Protein AF-A0A934FVE1-F1 (afdb_monomer_lite)

Secondary structure (DSSP, 8-state):
-----------------PPEEEEEEEEEEE-SSSEEETTS--EEES-HHHHHTTTTSEEEEEEEEEE-SSS-EEEEEEEEE-S-EEEEEE--BTTSEEEEEEEESS--EEEEEEESSEEEEESTTTSTTTEESEEEE-STT-EEEEEEE-SEEEEEEEEPPS-GGGTTPEEEEEEEEE-TTSPEEEEEEEEEE-B--

Radius of gyration: 20.22 Å; chains: 1; bounding box: 81×40×46 Å

pLDDT: mean 91.23, std 12.82, range [40.53, 98.62]

Structure (mmCIF, N/CA/C/O backbone):
data_AF-A0A934FVE1-F1
#
_entry.id   AF-A0A934FVE1-F1
#
loop_
_atom_site.group_PDB
_atom_site.id
_atom_site.type_symbol
_atom_site.label_atom_id
_atom_site.label_alt_id
_atom_site.label_comp_id
_atom_site.label_asym_id
_atom_site.label_entity_id
_atom_site.label_seq_id
_atom_site.pdbx_PDB_ins_code
_atom_site.Cartn_x
_atom_site.Cartn_y
_atom_site.Cartn_z
_atom_site.occupancy
_atom_site.B_iso_or_equiv
_atom_site.auth_seq_id
_atom_site.auth_comp_id
_atom_site.auth_asym_id
_atom_site.auth_atom_id
_atom_site.pdbx_PDB_model_num
ATOM 1 N N . MET A 1 1 ? 62.689 0.732 25.824 1.00 42.97 1 MET A N 1
ATOM 2 C CA . MET A 1 1 ? 61.967 0.150 24.672 1.00 42.97 1 MET A CA 1
ATOM 3 C C . MET A 1 1 ? 60.703 0.967 24.454 1.00 42.97 1 MET A C 1
ATOM 5 O O . MET A 1 1 ? 59.911 1.068 25.378 1.00 42.97 1 MET A O 1
ATOM 9 N N . ARG A 1 2 ? 60.579 1.652 23.312 1.00 40.53 2 ARG A N 1
ATOM 10 C CA . ARG A 1 2 ? 59.445 2.529 22.973 1.00 40.53 2 ARG A CA 1
ATOM 11 C C . ARG A 1 2 ? 58.623 1.833 21.882 1.00 40.53 2 ARG A C 1
ATOM 13 O O . ARG A 1 2 ? 59.186 1.530 20.836 1.00 40.53 2 ARG A O 1
ATOM 20 N N . LEU A 1 3 ? 57.346 1.547 22.144 1.00 49.81 3 LEU A N 1
ATOM 21 C CA . LEU A 1 3 ? 56.392 1.068 21.134 1.00 49.81 3 LEU A CA 1
ATOM 22 C C . LEU A 1 3 ? 55.921 2.266 20.287 1.00 49.81 3 LEU A C 1
ATOM 24 O O . LEU A 1 3 ? 55.543 3.279 20.879 1.00 49.81 3 LEU A O 1
ATOM 28 N N . PRO A 1 4 ? 55.925 2.190 18.946 1.00 61.78 4 PRO A N 1
ATOM 29 C CA . PRO A 1 4 ? 55.376 3.246 18.112 1.00 61.78 4 PRO A CA 1
ATOM 30 C C . PRO A 1 4 ? 53.853 3.101 18.002 1.00 61.78 4 PRO A C 1
ATOM 32 O O . PRO A 1 4 ? 53.323 2.035 17.693 1.00 61.78 4 PRO A O 1
ATOM 35 N N . THR A 1 5 ? 53.158 4.205 18.255 1.00 58.66 5 THR A N 1
ATOM 36 C CA . THR A 1 5 ? 51.721 4.388 18.058 1.00 58.66 5 THR A CA 1
ATOM 37 C C . THR A 1 5 ? 51.424 4.403 16.557 1.00 58.66 5 THR A C 1
ATOM 39 O O . THR A 1 5 ? 51.731 5.376 15.870 1.00 58.66 5 THR A O 1
ATOM 42 N N . LEU A 1 6 ? 50.856 3.319 16.028 1.00 55.03 6 LEU A N 1
ATOM 43 C CA . LEU A 1 6 ? 50.381 3.259 14.646 1.00 55.03 6 LEU A CA 1
ATOM 44 C C . LEU A 1 6 ? 48.993 3.905 14.579 1.00 55.03 6 LEU A C 1
ATOM 46 O O . LEU A 1 6 ? 47.986 3.324 14.975 1.00 55.03 6 LEU A O 1
ATOM 50 N N . LEU A 1 7 ? 48.980 5.153 14.116 1.00 58.12 7 LEU A N 1
ATOM 51 C CA . LEU A 1 7 ? 47.791 5.926 13.788 1.00 58.12 7 LEU A CA 1
ATOM 52 C C . LEU A 1 7 ? 47.144 5.307 12.536 1.00 58.12 7 LEU A C 1
ATOM 54 O O . LEU A 1 7 ? 47.616 5.512 11.419 1.00 58.12 7 LEU A O 1
ATOM 58 N N . ALA A 1 8 ? 46.098 4.503 12.722 1.00 57.84 8 ALA A N 1
ATOM 59 C CA . ALA A 1 8 ? 45.319 3.946 11.623 1.00 57.84 8 ALA A CA 1
ATOM 60 C C . ALA A 1 8 ? 44.420 5.040 11.021 1.00 57.84 8 ALA A C 1
ATOM 62 O O . ALA A 1 8 ? 43.442 5.471 11.631 1.00 57.84 8 ALA A O 1
ATOM 63 N N . PHE A 1 9 ? 44.776 5.500 9.821 1.00 51.09 9 PHE A N 1
ATOM 64 C CA . PHE A 1 9 ? 43.945 6.358 8.979 1.00 51.09 9 PHE A CA 1
ATOM 65 C C . PHE A 1 9 ? 42.695 5.578 8.537 1.00 51.09 9 PHE A C 1
ATOM 67 O O . PHE A 1 9 ? 42.763 4.717 7.661 1.00 51.09 9 PHE A O 1
ATOM 74 N N . LEU A 1 10 ? 41.545 5.879 9.144 1.00 50.78 10 LEU A N 1
ATOM 75 C CA . LEU A 1 10 ? 40.228 5.461 8.662 1.00 50.78 10 LEU A CA 1
ATOM 76 C C . LEU A 1 10 ? 39.871 6.308 7.431 1.00 50.78 10 LEU A C 1
ATOM 78 O O . LEU A 1 10 ? 39.281 7.380 7.534 1.00 50.78 10 LEU A O 1
ATOM 82 N N . LEU A 1 11 ? 40.267 5.830 6.251 1.00 51.59 11 LEU A N 1
ATOM 83 C CA . LEU A 1 11 ? 39.693 6.267 4.980 1.00 51.59 11 LEU A CA 1
ATOM 84 C C . LEU A 1 11 ? 38.255 5.743 4.920 1.00 51.59 11 LEU A C 1
ATOM 86 O O . LEU A 1 11 ? 38.013 4.591 4.569 1.00 51.59 11 LEU A O 1
ATOM 90 N N . VAL A 1 12 ? 37.300 6.585 5.308 1.00 53.62 12 VAL A N 1
ATOM 91 C CA . VAL A 1 12 ? 35.878 6.342 5.061 1.00 53.62 12 VAL A CA 1
ATOM 92 C C . VAL A 1 12 ? 35.650 6.523 3.562 1.00 53.62 12 VAL A C 1
ATOM 94 O O . VAL A 1 12 ? 35.523 7.638 3.062 1.00 53.62 12 VAL A O 1
ATOM 97 N N . SER A 1 13 ? 35.673 5.414 2.828 1.00 46.09 13 SER A N 1
ATOM 98 C CA . SER A 1 13 ? 35.310 5.355 1.416 1.00 46.09 13 SER A CA 1
ATOM 99 C C . SER A 1 13 ? 33.866 5.832 1.256 1.00 46.09 13 SER A C 1
ATOM 101 O O . SER A 1 13 ? 32.933 5.138 1.655 1.00 46.09 13 SER A O 1
ATOM 103 N N . CYS A 1 14 ? 33.672 7.014 0.672 1.00 45.41 14 CYS A N 1
ATOM 104 C CA . CYS A 1 14 ? 32.363 7.493 0.238 1.00 45.41 14 CYS A CA 1
ATOM 105 C C . CYS A 1 14 ? 31.959 6.690 -1.009 1.00 45.41 14 CYS A C 1
ATOM 107 O O . CYS A 1 14 ? 32.189 7.115 -2.140 1.00 45.41 14 CYS A O 1
ATOM 109 N N . LEU A 1 15 ? 31.478 5.461 -0.810 1.00 51.72 15 LEU A N 1
ATOM 110 C CA . LEU A 1 15 ? 30.926 4.663 -1.898 1.00 51.72 15 LEU A CA 1
ATOM 111 C C . LEU A 1 15 ? 29.587 5.295 -2.302 1.00 51.72 15 LEU A C 1
ATOM 113 O O . LEU A 1 15 ? 28.749 5.515 -1.423 1.00 51.72 15 LEU A O 1
ATOM 117 N N . PRO A 1 16 ? 29.364 5.603 -3.592 1.00 57.25 16 PRO A N 1
ATOM 118 C CA . PRO A 1 16 ? 28.051 6.031 -4.043 1.00 57.25 16 PRO A CA 1
ATOM 119 C C . PRO A 1 16 ? 27.052 4.925 -3.701 1.00 57.25 16 PRO A C 1
ATOM 121 O O . PRO A 1 16 ? 27.298 3.752 -3.992 1.00 57.25 16 PRO A O 1
ATOM 124 N N . LEU A 1 17 ? 25.946 5.295 -3.052 1.00 60.75 17 LEU A N 1
ATOM 125 C CA . LEU A 1 17 ? 24.840 4.379 -2.808 1.00 60.75 17 LEU A CA 1
ATOM 126 C C . LEU A 1 17 ? 24.337 3.937 -4.189 1.00 60.75 17 LEU A C 1
ATOM 128 O O . LEU A 1 17 ? 23.746 4.734 -4.917 1.00 60.75 17 LEU A O 1
ATOM 132 N N . ALA A 1 18 ? 24.669 2.712 -4.600 1.00 64.31 18 ALA A N 1
ATOM 133 C CA . ALA A 1 18 ? 24.177 2.168 -5.856 1.00 6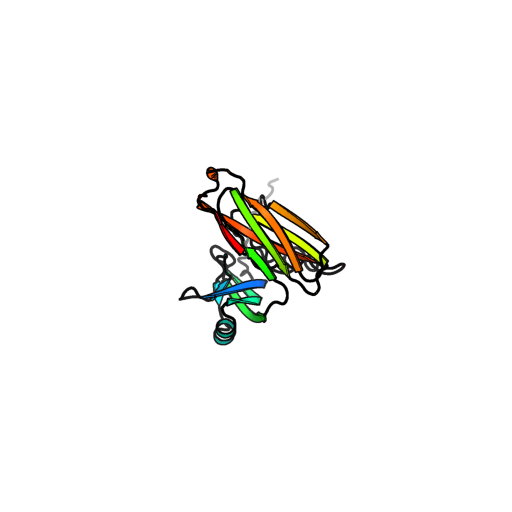4.31 18 ALA A CA 1
ATOM 134 C C . ALA A 1 18 ? 22.646 2.191 -5.817 1.00 64.31 18 ALA A C 1
ATOM 136 O O . ALA A 1 18 ? 22.057 1.892 -4.775 1.00 64.31 18 ALA A O 1
ATOM 137 N N . ALA A 1 19 ? 22.020 2.569 -6.932 1.00 74.19 19 ALA A N 1
ATOM 138 C CA . ALA A 1 19 ? 20.571 2.583 -7.034 1.00 74.19 19 ALA A CA 1
ATOM 139 C C . ALA A 1 19 ? 20.033 1.194 -6.652 1.00 74.19 19 ALA A C 1
ATOM 141 O O . ALA A 1 19 ? 20.473 0.177 -7.193 1.00 74.19 19 ALA A O 1
ATOM 142 N N . GLN A 1 20 ? 19.153 1.153 -5.654 1.00 83.75 20 GLN A N 1
ATOM 143 C CA . GLN A 1 20 ? 18.633 -0.102 -5.120 1.00 83.75 20 GLN A CA 1
ATOM 144 C C . GLN A 1 20 ? 17.367 -0.461 -5.883 1.00 83.75 20 GLN A C 1
ATOM 146 O O . GLN A 1 20 ? 16.425 0.337 -5.912 1.00 83.75 20 GLN A O 1
ATOM 151 N N . GLY A 1 21 ? 17.351 -1.650 -6.489 1.00 90.88 21 GLY A N 1
ATOM 152 C CA . GLY A 1 21 ? 16.141 -2.195 -7.094 1.00 90.88 21 GLY A CA 1
ATOM 153 C C . GLY A 1 21 ? 15.015 -2.207 -6.064 1.00 90.88 21 GLY A C 1
ATOM 154 O O . GLY A 1 21 ? 15.222 -2.611 -4.919 1.00 90.88 21 GLY A O 1
ATOM 155 N N . THR A 1 22 ? 13.850 -1.706 -6.453 1.00 94.44 22 THR A N 1
ATOM 156 C CA . THR A 1 22 ? 12.675 -1.626 -5.594 1.00 94.44 22 THR A CA 1
ATOM 157 C C . THR A 1 22 ? 11.454 -2.117 -6.346 1.00 94.44 22 THR A C 1
ATOM 159 O O . THR A 1 22 ? 11.266 -1.805 -7.526 1.00 94.44 22 THR A O 1
ATOM 162 N N . PHE A 1 23 ? 10.634 -2.884 -5.643 1.00 96.50 23 PHE A N 1
ATOM 163 C CA . PHE A 1 23 ? 9.320 -3.286 -6.099 1.00 96.50 23 PHE A CA 1
ATOM 164 C C . PHE A 1 23 ? 8.277 -2.631 -5.207 1.00 96.50 23 PHE A C 1
ATOM 166 O O . PHE A 1 23 ? 8.379 -2.652 -3.974 1.00 96.50 23 PHE A O 1
ATOM 173 N N . LEU A 1 24 ? 7.263 -2.033 -5.819 1.00 96.25 24 LEU A N 1
ATOM 174 C CA . LEU A 1 24 ? 6.201 -1.371 -5.084 1.00 96.25 24 LEU A CA 1
ATOM 175 C C . LEU A 1 24 ? 4.840 -1.652 -5.710 1.00 96.25 24 LEU A C 1
ATOM 177 O O . LEU A 1 24 ? 4.701 -1.751 -6.928 1.00 96.25 24 LEU A O 1
ATOM 181 N N . ILE A 1 25 ? 3.834 -1.780 -4.850 1.00 98.31 25 ILE A N 1
ATOM 182 C CA . ILE A 1 25 ? 2.427 -1.860 -5.235 1.00 98.31 25 ILE A CA 1
ATOM 183 C C . ILE A 1 25 ? 1.736 -0.642 -4.650 1.00 98.31 25 ILE A C 1
ATOM 185 O O . ILE A 1 25 ? 1.966 -0.302 -3.490 1.00 98.31 25 ILE A O 1
ATOM 189 N N . GLY A 1 26 ? 0.915 0.036 -5.443 1.00 97.88 26 GLY A N 1
ATOM 190 C CA . GLY A 1 26 ? 0.338 1.307 -5.030 1.00 97.88 26 GLY A CA 1
ATOM 191 C C . GLY A 1 26 ? -0.722 1.825 -5.985 1.00 97.88 26 GLY A C 1
ATOM 192 O O . GLY A 1 26 ? -0.668 1.541 -7.179 1.00 97.88 26 GLY A O 1
ATOM 193 N N . ARG A 1 27 ? -1.687 2.596 -5.472 1.00 98.06 27 ARG A N 1
ATOM 194 C CA . ARG A 1 27 ? -2.597 3.357 -6.333 1.00 98.06 27 ARG A CA 1
ATOM 195 C C . ARG A 1 27 ? -1.841 4.535 -6.930 1.00 98.06 27 ARG A C 1
ATOM 197 O O . ARG A 1 27 ? -1.251 5.316 -6.189 1.00 98.06 27 ARG A O 1
ATOM 204 N N . LEU A 1 28 ? -1.844 4.640 -8.252 1.00 98.06 28 LEU A N 1
ATOM 205 C CA . LEU A 1 28 ? -1.124 5.691 -8.956 1.00 98.06 28 LEU A CA 1
ATOM 206 C C . LEU A 1 28 ? -1.934 6.990 -8.972 1.00 98.06 28 LEU A C 1
ATOM 208 O O . LEU A 1 28 ? -3.072 7.015 -9.440 1.00 98.06 28 LEU A O 1
ATOM 212 N N . GLU A 1 29 ? -1.323 8.075 -8.513 1.00 97.62 29 GLU A N 1
ATOM 213 C CA . GLU A 1 29 ? -1.900 9.419 -8.486 1.00 97.62 29 GLU A CA 1
ATOM 214 C C . GLU A 1 29 ? -0.966 10.436 -9.151 1.00 97.62 29 GLU A C 1
ATOM 216 O O . GLU A 1 29 ? 0.213 10.168 -9.394 1.00 97.62 29 GLU A O 1
ATOM 221 N N . HIS A 1 30 ? -1.506 11.617 -9.445 1.00 95.75 30 HIS A N 1
ATOM 222 C CA . HIS A 1 30 ? -0.752 12.764 -9.937 1.00 95.75 30 HIS A CA 1
ATOM 223 C C . HIS A 1 30 ? -1.208 14.009 -9.179 1.00 95.75 30 HIS A C 1
ATOM 225 O O . HIS A 1 30 ? -2.391 14.349 -9.211 1.00 95.75 30 HIS A O 1
ATOM 231 N N . ASP A 1 31 ? -0.288 14.698 -8.504 1.00 92.81 31 ASP A N 1
ATOM 232 C CA . ASP A 1 31 ? -0.614 15.860 -7.658 1.00 92.81 31 ASP A CA 1
ATOM 233 C C . ASP A 1 31 ? -0.586 17.203 -8.409 1.00 92.81 31 ASP A C 1
ATOM 235 O O . ASP A 1 31 ? -0.692 18.277 -7.818 1.00 92.81 31 ASP A O 1
ATOM 239 N N . GLY A 1 32 ? -0.466 17.139 -9.735 1.00 91.12 32 GLY A N 1
ATOM 240 C CA . GLY A 1 32 ? -0.347 18.292 -10.624 1.00 91.12 32 GLY A CA 1
ATOM 241 C C . GLY A 1 32 ? 1.092 18.558 -11.055 1.00 91.12 32 GLY A C 1
ATOM 242 O O . GLY A 1 32 ? 1.280 19.151 -12.115 1.00 91.12 32 GLY A O 1
ATOM 243 N N . THR A 1 33 ? 2.077 18.073 -10.294 1.00 91.75 33 THR A N 1
ATOM 244 C CA . THR A 1 33 ? 3.502 18.216 -10.624 1.00 91.75 33 THR A CA 1
ATOM 245 C C . THR A 1 33 ? 4.165 16.865 -10.854 1.00 91.75 33 THR A C 1
ATOM 247 O O . THR A 1 33 ? 4.865 16.700 -11.850 1.00 91.75 33 THR A O 1
ATOM 250 N N . ASP A 1 34 ? 3.925 15.905 -9.962 1.00 94.94 34 ASP A N 1
ATOM 251 C CA . ASP A 1 34 ? 4.611 14.619 -9.958 1.00 94.94 34 ASP A CA 1
ATOM 252 C C . ASP A 1 34 ? 3.620 13.443 -9.923 1.00 94.94 34 ASP A C 1
ATOM 254 O O . ASP A 1 34 ? 2.512 13.535 -9.383 1.00 94.94 34 ASP A O 1
ATOM 258 N N . PHE A 1 35 ? 4.054 12.298 -10.460 1.00 97.56 35 PHE A N 1
ATOM 259 C CA . PHE A 1 35 ? 3.386 11.013 -10.243 1.00 97.56 35 PHE A CA 1
ATOM 260 C C . PHE A 1 35 ? 3.770 10.447 -8.880 1.00 97.56 35 PHE A C 1
ATOM 262 O O . PHE A 1 35 ? 4.936 10.502 -8.479 1.00 97.56 35 PHE A O 1
ATOM 269 N N . ARG A 1 36 ? 2.796 9.890 -8.161 1.00 96.75 36 ARG A N 1
ATOM 270 C CA . ARG A 1 36 ? 2.965 9.446 -6.772 1.00 96.75 36 ARG A CA 1
ATOM 271 C C . ARG A 1 36 ? 2.161 8.190 -6.487 1.00 96.75 36 ARG A C 1
ATOM 273 O O . ARG A 1 36 ? 1.226 7.855 -7.210 1.00 96.75 36 ARG A O 1
ATOM 280 N N . ILE A 1 37 ? 2.529 7.511 -5.407 1.00 97.06 37 ILE A N 1
ATOM 281 C CA . ILE A 1 37 ? 1.719 6.437 -4.838 1.00 97.06 37 ILE A CA 1
ATOM 282 C C . ILE A 1 37 ? 0.819 7.030 -3.759 1.00 97.06 37 ILE A C 1
ATOM 284 O O . ILE A 1 37 ? 1.322 7.669 -2.830 1.00 97.06 37 ILE A O 1
ATOM 288 N N . ALA A 1 38 ? -0.492 6.815 -3.885 1.00 96.25 38 ALA A N 1
ATOM 289 C CA . ALA A 1 38 ? -1.493 7.301 -2.942 1.00 96.25 38 ALA A CA 1
ATOM 290 C C . ALA A 1 38 ? -1.116 6.950 -1.497 1.00 96.25 38 ALA A C 1
ATOM 292 O O . ALA A 1 38 ? -0.583 5.871 -1.231 1.00 96.25 38 ALA A O 1
ATOM 293 N N . CYS A 1 39 ? -1.407 7.858 -0.562 1.00 95.56 39 CYS A N 1
ATOM 294 C CA . CYS A 1 39 ? -1.124 7.671 0.865 1.00 95.56 39 CYS A CA 1
ATOM 295 C C . CYS A 1 39 ? 0.356 7.423 1.212 1.00 95.56 39 CYS A C 1
ATOM 297 O O . CYS A 1 39 ? 0.663 6.846 2.255 1.00 95.56 39 CYS A O 1
ATOM 299 N N . THR A 1 40 ? 1.281 7.881 0.364 1.00 95.31 40 THR A N 1
ATOM 300 C CA . THR A 1 40 ? 2.723 7.839 0.631 1.00 95.31 40 THR A CA 1
ATOM 301 C C . THR A 1 40 ? 3.396 9.148 0.225 1.00 95.31 40 THR A C 1
ATOM 303 O O . THR A 1 40 ? 2.844 9.969 -0.511 1.00 95.31 40 THR A O 1
ATOM 306 N N . ARG A 1 41 ? 4.644 9.332 0.659 1.00 93.50 41 ARG A N 1
ATOM 307 C CA . ARG A 1 41 ? 5.499 10.435 0.203 1.00 93.50 41 ARG A CA 1
ATOM 308 C C . ARG A 1 41 ? 6.313 10.120 -1.056 1.00 93.50 41 ARG A C 1
ATOM 310 O O . ARG A 1 41 ? 7.096 10.973 -1.468 1.00 93.50 41 ARG A O 1
ATOM 317 N N . VAL A 1 42 ? 6.140 8.946 -1.667 1.00 95.25 42 VAL A N 1
ATOM 318 C CA . VAL A 1 42 ? 6.962 8.511 -2.805 1.00 95.25 42 VAL A CA 1
ATOM 319 C C . VAL A 1 42 ? 6.658 9.319 -4.057 1.00 95.25 42 VAL A C 1
ATOM 321 O O . VAL A 1 42 ? 5.498 9.512 -4.426 1.00 95.25 42 VAL A O 1
ATOM 324 N N . VAL A 1 43 ? 7.725 9.754 -4.720 1.00 95.88 43 VAL A N 1
ATOM 325 C CA . VAL A 1 43 ? 7.699 10.414 -6.024 1.00 95.88 43 VAL A CA 1
ATOM 326 C C . VAL A 1 43 ? 8.226 9.451 -7.080 1.00 95.88 43 VAL A C 1
ATOM 328 O O . VAL A 1 43 ? 9.280 8.835 -6.910 1.00 95.88 43 VAL A O 1
ATOM 331 N N . LEU A 1 44 ? 7.497 9.341 -8.185 1.00 96.75 44 LEU A N 1
ATOM 332 C CA . LEU A 1 44 ? 7.840 8.502 -9.324 1.00 96.75 44 LEU A CA 1
ATOM 333 C C . LEU A 1 44 ? 8.399 9.368 -10.453 1.00 96.75 44 LEU A C 1
ATOM 335 O O . LEU A 1 44 ? 7.818 10.390 -10.815 1.00 96.75 44 LEU A O 1
ATOM 339 N N . ARG A 1 45 ? 9.526 8.949 -11.030 1.00 94.94 45 ARG A N 1
ATOM 340 C CA . ARG A 1 45 ? 10.163 9.607 -12.180 1.00 94.94 45 ARG A CA 1
ATOM 341 C C . ARG A 1 45 ? 10.312 8.642 -13.349 1.00 94.94 45 ARG A C 1
ATOM 343 O O . ARG A 1 45 ? 10.432 7.438 -13.146 1.00 94.94 45 ARG A O 1
ATOM 350 N N . GLY A 1 46 ? 10.358 9.181 -14.566 1.00 90.69 46 GLY A N 1
ATOM 351 C CA . GLY A 1 46 ? 10.448 8.395 -15.801 1.00 90.69 46 GLY A CA 1
ATOM 352 C C . GLY A 1 46 ? 9.078 8.154 -16.442 1.00 90.69 46 GLY A C 1
ATOM 353 O O . GLY A 1 46 ? 8.171 8.956 -16.236 1.00 90.69 46 GLY A O 1
ATOM 354 N N . MET A 1 47 ? 8.984 7.094 -17.260 1.00 81.06 47 MET A N 1
ATOM 355 C CA . MET A 1 47 ? 7.805 6.504 -17.944 1.00 81.06 47 MET A CA 1
ATOM 356 C C . MET A 1 47 ? 6.490 7.317 -17.951 1.00 81.06 47 MET A C 1
ATOM 358 O O . MET A 1 47 ? 5.432 6.832 -17.555 1.00 81.06 47 MET A O 1
ATOM 362 N N . THR A 1 48 ? 6.531 8.578 -18.388 1.00 85.62 48 THR A N 1
ATOM 363 C CA . THR A 1 48 ? 5.400 9.505 -18.224 1.00 85.62 48 THR A CA 1
ATOM 364 C C . THR A 1 48 ? 4.145 9.068 -18.990 1.00 85.62 48 THR A C 1
ATOM 366 O O . THR A 1 48 ? 3.071 9.087 -18.390 1.00 85.62 48 THR A O 1
ATOM 369 N N . PRO A 1 49 ? 4.218 8.636 -20.267 1.00 93.75 49 PRO A N 1
ATOM 370 C CA . PRO A 1 49 ? 3.032 8.173 -20.988 1.00 93.75 49 PRO A CA 1
ATOM 371 C C . PRO A 1 49 ? 2.391 6.927 -20.363 1.00 93.75 49 PRO A C 1
ATOM 373 O O . PRO A 1 49 ? 1.167 6.845 -20.270 1.00 93.75 49 PRO A O 1
ATOM 376 N N . GLU A 1 50 ? 3.197 5.963 -19.915 1.00 95.25 50 GLU A N 1
ATOM 377 C CA . GLU A 1 50 ? 2.708 4.717 -19.324 1.00 95.25 50 GLU A CA 1
ATOM 378 C C . GLU A 1 50 ? 2.104 4.941 -17.938 1.00 95.25 50 GLU A C 1
ATOM 380 O O . GLU A 1 50 ? 1.057 4.370 -17.635 1.00 95.25 50 GLU A O 1
ATOM 385 N N . LEU A 1 51 ? 2.713 5.804 -17.120 1.00 96.44 51 LEU A N 1
ATOM 386 C CA . LEU A 1 51 ? 2.148 6.225 -15.839 1.00 96.44 51 LEU A CA 1
ATOM 387 C C . LEU A 1 51 ? 0.835 6.993 -16.048 1.00 96.44 51 LEU A C 1
ATOM 389 O O . LEU A 1 51 ? -0.171 6.689 -15.408 1.00 96.44 51 LEU A O 1
ATOM 393 N N . GLN A 1 52 ? 0.791 7.923 -17.006 1.00 96.81 52 GLN A N 1
ATOM 394 C CA . GLN A 1 52 ? -0.423 8.676 -17.327 1.00 96.81 52 GLN A CA 1
ATOM 395 C C . GLN A 1 52 ? -1.586 7.756 -17.730 1.00 96.81 52 GLN A C 1
ATOM 397 O O . GLN A 1 52 ? -2.722 7.978 -17.312 1.00 96.81 52 GLN A O 1
ATOM 402 N N . ALA A 1 53 ? -1.312 6.705 -18.509 1.00 97.00 53 ALA A N 1
ATOM 403 C CA . ALA A 1 53 ? -2.315 5.733 -18.943 1.00 97.00 53 ALA A CA 1
ATOM 404 C C . ALA A 1 53 ? -2.880 4.863 -17.801 1.00 97.00 53 ALA A C 1
ATOM 406 O O . ALA A 1 53 ? -3.850 4.138 -18.016 1.00 97.00 53 ALA A O 1
ATOM 407 N N . ARG A 1 54 ? -2.275 4.911 -16.608 1.00 97.44 54 ARG A N 1
ATOM 408 C CA . ARG A 1 54 ? -2.594 4.064 -15.448 1.00 97.44 54 ARG A CA 1
ATOM 409 C C . ARG A 1 54 ? -3.078 4.853 -14.229 1.00 97.44 54 ARG A C 1
ATOM 411 O O . ARG A 1 54 ? -3.206 4.280 -13.149 1.00 97.44 54 ARG A O 1
ATOM 418 N N . LEU A 1 55 ? -3.339 6.153 -14.368 1.00 97.75 55 LEU A N 1
ATOM 419 C CA . LEU A 1 55 ? -3.808 6.986 -13.258 1.00 97.75 55 LEU A CA 1
ATOM 420 C C . LEU A 1 55 ? -5.093 6.433 -12.624 1.00 97.75 55 LEU A C 1
ATOM 422 O O . LEU A 1 55 ? -6.052 6.095 -13.315 1.00 97.75 55 LEU A O 1
ATOM 426 N N . GLY A 1 56 ? -5.106 6.364 -11.293 1.00 97.38 56 GLY A N 1
ATOM 427 C CA . GLY A 1 56 ? -6.202 5.832 -10.482 1.00 97.38 56 GLY A CA 1
ATOM 428 C C . GLY A 1 56 ? -6.205 4.306 -10.324 1.00 97.38 56 GLY A C 1
ATOM 429 O O . GLY A 1 56 ? -6.915 3.795 -9.450 1.00 97.38 56 GLY A O 1
ATOM 430 N N . GLU A 1 57 ? -5.413 3.572 -11.115 1.00 98.19 57 GLU A N 1
ATOM 431 C CA . GLU A 1 57 ? -5.254 2.121 -10.982 1.00 98.19 57 GLU A CA 1
ATOM 432 C C . GLU A 1 57 ? -4.290 1.768 -9.841 1.00 98.19 57 GLU A C 1
ATOM 434 O O . GLU A 1 57 ? -3.368 2.520 -9.524 1.00 98.19 57 GLU A O 1
ATOM 439 N N . VAL A 1 58 ? -4.476 0.585 -9.248 1.00 98.38 58 VAL A N 1
ATOM 440 C CA . VAL A 1 58 ? -3.450 -0.040 -8.405 1.00 98.38 58 VAL A CA 1
ATOM 441 C C . VAL A 1 58 ? -2.469 -0.772 -9.311 1.00 98.38 58 VAL A C 1
ATOM 443 O O . VAL A 1 58 ? -2.850 -1.668 -10.072 1.00 98.38 58 VAL A O 1
ATOM 446 N N . VAL A 1 59 ? -1.210 -0.354 -9.257 1.00 98.50 59 VAL A N 1
ATOM 447 C CA . VAL A 1 59 ? -0.140 -0.803 -10.147 1.00 98.50 59 VAL A CA 1
ATOM 448 C C . VAL A 1 59 ? 0.980 -1.481 -9.373 1.00 98.50 59 VAL A C 1
ATOM 450 O O . VAL A 1 59 ? 1.214 -1.184 -8.206 1.00 98.50 59 VAL A O 1
ATOM 453 N N . GLU A 1 60 ? 1.669 -2.382 -10.058 1.00 98.38 60 GLU A N 1
ATOM 454 C CA . GLU A 1 60 ? 2.973 -2.923 -9.697 1.00 98.38 60 GLU A CA 1
ATOM 455 C C . GLU A 1 60 ? 4.030 -2.137 -10.467 1.00 98.38 60 GLU A C 1
ATOM 457 O O . GLU A 1 60 ? 3.924 -1.981 -11.690 1.00 98.38 60 GLU A O 1
ATOM 462 N N . ILE A 1 61 ? 5.032 -1.640 -9.754 1.00 98.00 61 ILE A N 1
ATOM 463 C CA . ILE A 1 61 ? 6.140 -0.875 -10.313 1.00 98.00 61 ILE A CA 1
ATOM 464 C C . ILE A 1 61 ? 7.443 -1.567 -9.938 1.00 98.00 61 ILE A C 1
ATOM 466 O O . ILE A 1 61 ? 7.744 -1.763 -8.761 1.00 98.00 61 ILE A O 1
ATOM 470 N N . ASP A 1 62 ? 8.216 -1.880 -10.970 1.00 97.31 62 ASP A N 1
ATOM 471 C CA . ASP A 1 62 ? 9.622 -2.236 -10.864 1.00 97.31 62 ASP A CA 1
ATOM 472 C C . ASP A 1 62 ? 10.434 -0.962 -11.123 1.00 97.31 62 ASP A C 1
ATOM 474 O O . ASP A 1 62 ? 10.222 -0.264 -12.123 1.00 97.31 62 ASP A O 1
ATOM 478 N N . GLY A 1 63 ? 11.353 -0.629 -10.223 1.00 95.69 63 GLY A N 1
ATOM 479 C CA . GLY A 1 63 ? 12.119 0.605 -10.327 1.00 95.69 63 GLY A CA 1
ATOM 480 C C . GLY A 1 63 ? 13.429 0.586 -9.562 1.00 95.69 63 GLY A C 1
ATOM 481 O O . GLY A 1 63 ? 13.814 -0.411 -8.956 1.00 95.69 63 GLY A O 1
ATOM 482 N N . ASN A 1 64 ? 14.107 1.727 -9.577 1.00 94.81 64 ASN A N 1
ATOM 483 C CA . ASN A 1 64 ? 15.327 1.955 -8.819 1.00 94.81 64 ASN A CA 1
ATOM 484 C C . ASN A 1 64 ? 15.126 3.119 -7.849 1.00 94.81 64 ASN A C 1
ATOM 486 O O . ASN A 1 64 ? 14.729 4.215 -8.247 1.00 94.81 64 ASN A O 1
ATOM 490 N N . THR A 1 65 ? 15.427 2.904 -6.572 1.00 94.19 65 THR A N 1
ATOM 491 C CA . THR A 1 65 ? 15.402 3.977 -5.573 1.00 94.19 65 THR A CA 1
ATOM 492 C C . THR A 1 65 ? 16.614 4.879 -5.784 1.00 94.19 65 THR A C 1
ATOM 494 O O . THR A 1 65 ? 17.752 4.449 -5.589 1.00 94.19 65 THR A O 1
ATOM 497 N N . LEU A 1 66 ? 16.368 6.131 -6.172 1.00 91.44 66 LEU A N 1
ATOM 498 C CA . LEU A 1 66 ? 17.403 7.151 -6.374 1.00 91.44 66 LEU A CA 1
ATOM 499 C C . LEU A 1 66 ? 17.756 7.869 -5.068 1.00 91.44 66 LEU A C 1
ATOM 501 O O . LEU A 1 66 ? 18.912 8.196 -4.817 1.00 91.44 66 LEU A O 1
ATOM 505 N N . ALA A 1 67 ? 16.744 8.122 -4.241 1.00 86.12 67 ALA A N 1
ATOM 506 C CA . ALA A 1 67 ? 16.887 8.738 -2.931 1.00 86.12 67 ALA A CA 1
ATOM 507 C C . ALA A 1 67 ? 15.858 8.103 -1.990 1.00 86.12 67 ALA A C 1
ATOM 509 O O . ALA A 1 67 ? 14.675 8.180 -2.301 1.00 86.12 67 ALA A O 1
ATOM 510 N N . PRO A 1 68 ? 16.254 7.471 -0.875 1.00 82.31 68 PRO A N 1
ATOM 511 C CA . PRO A 1 68 ? 15.304 6.838 0.044 1.00 82.31 68 PRO A CA 1
ATOM 512 C C . PRO A 1 68 ? 14.709 7.802 1.088 1.00 82.31 68 PRO A C 1
ATOM 514 O O . PRO A 1 68 ? 13.727 7.461 1.737 1.00 82.31 68 PRO A O 1
ATOM 517 N N . TRP A 1 69 ? 15.285 8.996 1.283 1.00 83.38 69 TRP A N 1
ATOM 518 C CA . TRP A 1 69 ? 14.888 9.941 2.338 1.00 83.38 69 TRP A CA 1
ATOM 519 C C . TRP A 1 69 ? 15.222 11.394 1.941 1.00 83.38 69 TRP A C 1
ATOM 521 O O . TRP A 1 69 ? 16.209 11.592 1.227 1.00 83.38 69 TRP A O 1
ATOM 531 N N . PRO A 1 70 ? 14.470 12.424 2.395 1.00 81.44 70 PRO A N 1
ATOM 532 C CA . PRO A 1 70 ? 13.263 12.391 3.245 1.00 81.44 70 PRO A CA 1
ATOM 533 C C . PRO A 1 70 ? 11.950 12.109 2.507 1.00 81.44 70 PRO A C 1
ATOM 535 O O . PRO A 1 70 ? 10.950 11.777 3.142 1.00 81.44 70 PRO A O 1
ATOM 538 N N . ALA A 1 71 ? 11.949 12.231 1.183 1.00 87.69 71 ALA A N 1
ATOM 539 C CA . ALA A 1 71 ? 10.856 11.828 0.309 1.00 87.69 71 ALA A CA 1
ATOM 540 C C . ALA A 1 71 ? 11.436 10.837 -0.706 1.00 87.69 71 ALA A C 1
ATOM 542 O O . ALA A 1 71 ? 12.316 11.236 -1.476 1.00 87.69 71 ALA A O 1
ATOM 543 N N . PRO A 1 72 ? 11.026 9.557 -0.681 1.00 92.44 72 PRO A N 1
ATOM 544 C CA . PRO A 1 72 ? 11.618 8.568 -1.560 1.00 92.44 72 PRO A CA 1
ATOM 545 C C . PRO A 1 72 ? 11.357 8.901 -3.030 1.00 92.44 72 PRO A C 1
ATOM 547 O O . PRO A 1 72 ? 10.228 9.217 -3.407 1.00 92.44 72 PRO A O 1
ATOM 550 N N . VAL A 1 73 ? 12.391 8.807 -3.860 1.00 95.44 73 VAL A N 1
ATOM 551 C CA . VAL A 1 73 ? 12.295 8.987 -5.311 1.00 95.44 73 VAL A CA 1
ATOM 552 C C . VAL A 1 73 ? 12.619 7.668 -5.989 1.00 95.44 73 VAL A C 1
ATOM 554 O O . VAL A 1 73 ? 13.723 7.141 -5.824 1.00 95.44 73 VAL A O 1
ATOM 557 N N . VAL A 1 74 ? 11.669 7.165 -6.772 1.00 96.31 74 VAL A N 1
ATOM 558 C CA . VAL A 1 74 ? 11.805 5.926 -7.539 1.00 96.31 74 VAL A CA 1
ATOM 559 C C . VAL A 1 74 ? 11.820 6.253 -9.025 1.00 96.31 74 VAL A C 1
ATOM 561 O O . VAL A 1 74 ? 10.884 6.849 -9.559 1.00 96.31 74 VAL A O 1
ATOM 564 N N . GLU A 1 75 ? 12.895 5.861 -9.698 1.00 96.69 75 GLU A N 1
ATOM 565 C CA . GLU A 1 75 ? 12.949 5.829 -11.155 1.00 96.69 75 GLU A CA 1
ATOM 566 C C . GLU A 1 75 ? 12.219 4.580 -11.650 1.00 96.69 75 GLU A C 1
ATOM 568 O O . GLU A 1 75 ? 12.607 3.456 -11.330 1.00 96.69 75 GLU A O 1
ATOM 573 N N . VAL A 1 76 ? 11.137 4.784 -12.397 1.00 97.19 76 VAL A N 1
ATOM 574 C CA . VAL A 1 76 ? 10.272 3.713 -12.893 1.00 97.19 76 VAL A CA 1
ATOM 575 C C . VAL A 1 76 ? 10.925 3.044 -14.096 1.00 97.19 76 VAL A C 1
ATOM 577 O O . VAL A 1 76 ? 11.231 3.700 -15.091 1.00 97.19 76 VAL A O 1
ATOM 580 N N . VAL A 1 77 ? 11.104 1.727 -14.003 1.00 96.94 77 VAL A N 1
ATOM 581 C CA . VAL A 1 77 ? 11.649 0.879 -15.074 1.00 96.94 77 VAL A CA 1
ATOM 582 C C . VAL A 1 77 ? 10.530 0.135 -15.796 1.00 96.94 77 VAL A C 1
ATOM 584 O O . VAL A 1 77 ? 10.568 -0.005 -17.017 1.00 96.94 77 VAL A O 1
ATOM 587 N N . ALA A 1 78 ? 9.529 -0.337 -15.053 1.00 97.25 78 ALA A N 1
ATOM 588 C CA . ALA A 1 78 ? 8.329 -0.940 -15.610 1.00 97.25 78 ALA A CA 1
ATOM 589 C C . ALA A 1 78 ? 7.118 -0.660 -14.720 1.00 97.25 78 ALA A C 1
ATOM 591 O O . ALA A 1 78 ? 7.233 -0.537 -13.501 1.00 97.25 78 ALA A O 1
ATOM 592 N N . VAL A 1 79 ? 5.941 -0.601 -15.341 1.00 98.19 79 VAL A N 1
ATOM 593 C CA . VAL A 1 79 ? 4.657 -0.452 -14.655 1.00 98.19 79 VAL A CA 1
ATOM 594 C C . VAL A 1 79 ? 3.619 -1.373 -15.285 1.00 98.19 79 VAL A C 1
ATOM 596 O O . VAL A 1 79 ? 3.502 -1.470 -16.509 1.00 98.19 79 VAL A O 1
ATOM 599 N N . ARG A 1 80 ? 2.842 -2.057 -14.449 1.00 97.94 80 ARG A N 1
ATOM 600 C CA . ARG A 1 80 ? 1.712 -2.893 -14.872 1.00 97.94 80 ARG A CA 1
ATOM 601 C C . ARG A 1 80 ? 0.588 -2.814 -13.852 1.00 97.94 80 ARG A C 1
ATOM 603 O O . ARG A 1 80 ? 0.814 -2.471 -12.700 1.00 97.94 80 ARG A O 1
ATOM 610 N N . ARG A 1 81 ? -0.635 -3.145 -14.258 1.00 97.88 81 ARG A N 1
ATOM 611 C CA . ARG A 1 81 ? -1.759 -3.249 -13.319 1.00 97.88 81 ARG A CA 1
ATOM 612 C C . ARG A 1 81 ? -1.511 -4.397 -12.340 1.00 97.88 81 ARG A C 1
ATOM 614 O O . ARG A 1 81 ? -1.133 -5.480 -12.784 1.00 97.88 81 ARG A O 1
ATOM 621 N N . SER A 1 82 ? -1.770 -4.178 -11.052 1.00 98.19 82 SER A N 1
ATOM 622 C CA . SER A 1 82 ? -1.675 -5.256 -10.072 1.00 98.19 82 SER A CA 1
ATOM 623 C C . SER A 1 82 ? -2.880 -6.188 -10.133 1.00 98.19 82 SER A C 1
ATOM 625 O O . SER A 1 82 ? -4.015 -5.763 -10.364 1.00 98.19 82 SER A O 1
ATOM 627 N N . THR A 1 83 ? -2.634 -7.475 -9.900 1.00 97.62 83 THR A N 1
ATOM 628 C CA . THR A 1 83 ? -3.694 -8.471 -9.688 1.00 97.62 83 THR A CA 1
ATOM 629 C C . THR A 1 83 ? -4.058 -8.647 -8.218 1.00 97.62 83 THR A C 1
ATOM 631 O O . THR A 1 83 ? -5.045 -9.321 -7.928 1.00 97.62 83 THR A O 1
ATOM 634 N N . SER A 1 84 ? -3.271 -8.075 -7.302 1.00 98.06 84 SER A N 1
ATOM 635 C CA . SER A 1 84 ? -3.529 -8.104 -5.865 1.00 98.06 84 SER A CA 1
ATOM 636 C C . SER A 1 84 ? -3.693 -6.679 -5.343 1.00 98.06 84 SER A C 1
ATOM 638 O O . SER A 1 84 ? -2.893 -5.803 -5.646 1.00 98.06 84 SER A O 1
ATOM 640 N N . GLU A 1 85 ? -4.726 -6.430 -4.551 1.00 98.12 85 GLU A N 1
ATOM 641 C CA . GLU A 1 85 ? -5.059 -5.084 -4.084 1.00 98.12 85 GLU A CA 1
ATOM 642 C C . GLU A 1 85 ? -5.519 -5.126 -2.630 1.00 98.12 85 GLU A C 1
ATOM 644 O O . GLU A 1 85 ? -6.279 -6.010 -2.224 1.00 98.12 85 GLU A O 1
ATOM 649 N N . PHE A 1 86 ? -5.071 -4.141 -1.861 1.00 98.62 86 PHE A N 1
ATOM 650 C CA . PHE A 1 86 ? -5.613 -3.800 -0.558 1.00 98.62 86 PHE A CA 1
ATOM 651 C C . PHE A 1 86 ? -6.501 -2.558 -0.675 1.00 98.62 86 PHE A C 1
ATOM 653 O O . PHE A 1 86 ? -6.177 -1.619 -1.395 1.00 98.62 86 PHE A O 1
ATOM 660 N N . GLN A 1 87 ? -7.626 -2.544 0.032 1.00 98.44 87 GLN A N 1
ATOM 661 C CA . GLN A 1 87 ? -8.522 -1.395 0.110 1.00 98.44 87 GLN A CA 1
ATOM 662 C C . GLN A 1 87 ? -8.876 -1.125 1.568 1.00 98.44 87 GLN A C 1
ATOM 664 O O . GLN A 1 87 ? -9.330 -2.024 2.287 1.00 98.44 87 GLN A O 1
ATOM 669 N N . LEU A 1 88 ? -8.728 0.134 1.974 1.00 98.00 88 LEU A N 1
ATOM 670 C CA . LEU A 1 88 ? -9.283 0.658 3.213 1.00 98.00 88 LEU A CA 1
ATOM 671 C C . LEU A 1 88 ? -10.548 1.453 2.880 1.00 98.00 88 LEU A C 1
ATOM 673 O O . LEU A 1 88 ? -10.532 2.371 2.067 1.00 98.00 88 LEU A O 1
ATOM 677 N N . GLY A 1 89 ? -11.659 1.093 3.506 1.00 96.19 89 GLY A N 1
ATOM 678 C CA . GLY A 1 89 ? -12.938 1.774 3.347 1.00 96.19 89 GLY A CA 1
ATOM 679 C C . GLY A 1 89 ? -13.679 1.916 4.671 1.00 96.19 89 GLY A C 1
ATOM 680 O O . GLY A 1 89 ? -13.096 1.820 5.751 1.00 96.19 89 GLY A O 1
ATOM 681 N N . GLY A 1 90 ? -14.995 2.101 4.585 1.00 94.62 90 GLY A N 1
ATOM 682 C CA . GLY A 1 90 ? -15.850 2.340 5.748 1.00 94.62 90 GLY A CA 1
ATOM 683 C C . GLY A 1 90 ? -15.987 3.827 6.070 1.00 94.62 90 GLY A C 1
ATOM 684 O O . GLY A 1 90 ? -15.780 4.680 5.207 1.00 94.62 90 GLY A O 1
ATOM 685 N N . ASP A 1 91 ? -16.372 4.133 7.307 1.00 93.25 91 ASP A N 1
ATOM 686 C CA . ASP A 1 91 ? -16.502 5.511 7.779 1.00 93.25 91 ASP A CA 1
ATOM 687 C C . ASP A 1 91 ? -15.434 5.777 8.834 1.00 93.25 91 ASP A C 1
ATOM 689 O O . ASP A 1 91 ? -15.520 5.286 9.959 1.00 93.25 91 ASP A O 1
ATOM 693 N N . ALA A 1 92 ? -14.423 6.562 8.462 1.00 94.94 92 ALA A N 1
ATOM 694 C CA . ALA A 1 92 ? -13.328 6.973 9.334 1.00 94.94 92 ALA A CA 1
ATOM 695 C C . ALA A 1 92 ? -13.786 8.013 10.377 1.00 94.94 92 ALA A C 1
ATOM 697 O O . ALA A 1 92 ? -13.230 9.106 10.474 1.00 94.94 92 ALA A O 1
ATOM 698 N N . ARG A 1 93 ? -14.845 7.708 11.127 1.00 96.19 93 ARG A N 1
ATOM 699 C CA . ARG A 1 93 ? -15.352 8.497 12.251 1.00 96.19 93 ARG A CA 1
ATOM 700 C C . ARG A 1 93 ? -15.216 7.718 13.546 1.00 96.19 93 ARG A C 1
ATOM 702 O O . ARG A 1 93 ? -15.392 6.501 13.573 1.00 96.19 93 ARG A O 1
ATOM 709 N N . ILE A 1 94 ? -14.947 8.428 14.632 1.00 94.88 94 ILE A N 1
ATOM 710 C CA . ILE A 1 94 ? -14.892 7.846 15.974 1.00 94.88 94 ILE A CA 1
ATOM 711 C C . ILE A 1 94 ? -16.201 7.097 16.287 1.00 94.88 94 ILE A C 1
ATOM 713 O O . ILE A 1 94 ? -17.296 7.600 16.033 1.00 94.88 94 ILE A O 1
ATOM 717 N N . GLY A 1 95 ? -16.087 5.867 16.800 1.00 91.62 95 GLY A N 1
ATOM 718 C CA . GLY A 1 95 ? -17.228 4.991 17.091 1.00 91.62 95 GLY A CA 1
ATOM 719 C C . GLY A 1 95 ? -17.858 4.297 15.873 1.00 91.62 95 GLY A C 1
ATOM 720 O O . GLY A 1 95 ? -18.809 3.532 16.040 1.00 91.62 95 GLY A O 1
ATOM 721 N N . ARG A 1 96 ? -17.357 4.537 14.653 1.00 96.62 96 ARG A N 1
ATOM 722 C CA . ARG A 1 96 ? -17.714 3.783 13.435 1.00 96.62 96 ARG A CA 1
ATOM 723 C C . ARG A 1 96 ? -16.674 2.701 13.151 1.00 96.62 96 ARG A C 1
ATOM 725 O O . ARG A 1 96 ? -15.879 2.371 14.023 1.00 96.62 96 ARG A O 1
ATOM 732 N N . ALA A 1 97 ? -16.714 2.091 11.971 1.00 96.50 97 ALA A N 1
ATOM 733 C CA . ALA A 1 97 ? -15.802 1.019 11.598 1.00 96.50 97 ALA A CA 1
ATOM 734 C C . ALA A 1 97 ? -15.008 1.363 10.338 1.00 96.50 97 ALA A C 1
ATOM 736 O O . ALA A 1 97 ? -15.551 1.894 9.365 1.00 96.50 97 ALA A O 1
ATOM 737 N N . LEU A 1 98 ? -13.731 0.987 10.364 1.00 97.50 98 LEU A N 1
ATOM 738 C CA . LEU A 1 98 ? -12.908 0.857 9.171 1.00 97.50 98 LEU A CA 1
ATOM 739 C C . LEU A 1 98 ? -13.116 -0.532 8.579 1.00 97.50 98 LEU A C 1
ATOM 741 O O . LEU A 1 98 ? -13.221 -1.527 9.302 1.00 97.50 98 LEU A O 1
ATOM 745 N N . ARG A 1 99 ? -13.149 -0.593 7.254 1.00 98.44 99 ARG A N 1
ATOM 746 C CA . ARG A 1 99 ? -13.294 -1.820 6.481 1.00 98.44 99 ARG A CA 1
ATOM 747 C C . ARG A 1 99 ? -11.986 -2.113 5.771 1.00 98.44 99 ARG A C 1
ATOM 749 O O . ARG A 1 99 ? -11.532 -1.308 4.968 1.00 98.44 99 ARG A O 1
ATOM 756 N N . PHE A 1 100 ? -11.410 -3.269 6.056 1.00 98.56 100 PHE A N 1
ATOM 757 C CA . PHE A 1 100 ? -10.172 -3.744 5.457 1.00 98.56 100 PHE A CA 1
ATOM 758 C C . PHE A 1 100 ? -10.528 -4.840 4.469 1.00 98.56 100 PHE A C 1
ATOM 760 O O . PHE A 1 100 ? -11.120 -5.848 4.862 1.00 98.56 100 PHE A O 1
ATOM 767 N N . ARG A 1 101 ? -10.179 -4.652 3.200 1.00 98.62 101 ARG A N 1
ATOM 768 C CA . ARG A 1 101 ? -10.430 -5.626 2.142 1.00 98.62 101 ARG A CA 1
ATOM 769 C C . ARG A 1 101 ? -9.138 -5.949 1.420 1.00 98.62 101 ARG A C 1
ATOM 771 O O . ARG A 1 101 ? -8.377 -5.053 1.079 1.00 98.62 101 ARG A O 1
ATOM 778 N N . VAL A 1 102 ? -8.933 -7.225 1.133 1.00 98.50 102 VAL A N 1
ATOM 779 C CA . VAL A 1 102 ? -7.871 -7.685 0.240 1.00 98.50 102 VAL A CA 1
ATOM 780 C C . VAL A 1 102 ? -8.446 -8.550 -0.858 1.00 98.50 102 VAL A C 1
ATOM 782 O O . VAL A 1 102 ? -9.357 -9.343 -0.622 1.00 98.50 102 VAL A O 1
ATOM 785 N N . SER A 1 103 ? -7.901 -8.386 -2.054 1.00 98.44 103 SER A N 1
ATOM 786 C CA . SER A 1 103 ? -8.162 -9.224 -3.212 1.00 98.44 103 SER A CA 1
ATOM 787 C C . SER A 1 103 ? -6.836 -9.760 -3.728 1.00 98.44 103 SER A C 1
ATOM 789 O O . SER A 1 103 ? -5.903 -8.990 -3.932 1.00 98.44 103 SER A O 1
ATOM 791 N N . SER A 1 104 ? -6.731 -11.071 -3.912 1.00 98.00 104 SER A N 1
ATOM 792 C CA . SER A 1 104 ? -5.600 -11.714 -4.570 1.00 98.00 104 SER A CA 1
ATOM 793 C C . SER A 1 104 ? -6.033 -13.072 -5.136 1.00 98.00 104 SER A C 1
ATOM 795 O O . SER A 1 104 ? -6.562 -13.907 -4.395 1.00 98.00 104 SER A O 1
ATOM 797 N N . PRO A 1 105 ? -5.823 -13.333 -6.439 1.00 97.06 105 PRO A N 1
ATOM 798 C CA . PRO A 1 105 ? -6.237 -14.587 -7.063 1.00 97.06 105 PRO A CA 1
ATOM 799 C C . PRO A 1 105 ? -5.361 -15.781 -6.660 1.00 97.06 105 PRO A C 1
ATOM 801 O O . PRO A 1 105 ? -5.805 -16.922 -6.780 1.00 97.06 105 PRO A O 1
ATOM 804 N N . THR A 1 106 ? -4.126 -15.534 -6.216 1.00 95.50 106 THR A N 1
ATOM 805 C CA . THR A 1 106 ? -3.112 -16.574 -5.979 1.00 95.50 106 THR A CA 1
ATOM 806 C C . THR A 1 106 ? -2.762 -16.773 -4.509 1.00 95.50 106 THR A C 1
ATOM 808 O O . THR A 1 106 ? -2.239 -17.832 -4.163 1.00 95.50 106 THR A O 1
ATOM 811 N N . ALA A 1 107 ? -3.032 -15.788 -3.649 1.00 97.31 107 ALA A N 1
ATOM 812 C CA . ALA A 1 107 ? -2.755 -15.892 -2.222 1.00 97.31 107 ALA A CA 1
ATOM 813 C C . ALA A 1 107 ? -3.816 -16.705 -1.475 1.00 97.31 107 ALA A C 1
ATOM 815 O O . ALA A 1 107 ? -4.994 -16.729 -1.845 1.00 97.31 107 ALA A O 1
ATOM 816 N N . ASP A 1 108 ? -3.382 -17.340 -0.392 1.00 97.56 108 ASP A N 1
ATOM 817 C CA . ASP A 1 108 ? -4.244 -18.073 0.531 1.00 97.56 108 ASP A CA 1
ATOM 818 C C . ASP A 1 108 ? -4.125 -17.595 1.981 1.00 97.56 108 ASP A C 1
ATOM 820 O O . ASP A 1 108 ? -4.926 -17.997 2.821 1.00 97.56 108 ASP A O 1
ATOM 824 N N . THR A 1 109 ? -3.181 -16.699 2.272 1.00 97.94 109 THR A N 1
ATOM 825 C CA . THR A 1 109 ? -2.984 -16.083 3.586 1.00 97.94 109 THR A CA 1
ATOM 826 C C . THR A 1 109 ? -2.897 -14.571 3.472 1.00 97.94 109 THR A C 1
ATOM 828 O O . THR A 1 109 ? -2.358 -14.040 2.499 1.00 97.94 109 THR A O 1
ATOM 831 N N . TYR A 1 110 ? -3.436 -13.869 4.467 1.00 98.31 110 TYR A N 1
ATOM 832 C CA . TYR A 1 110 ? -3.400 -12.411 4.530 1.00 98.31 110 TYR A CA 1
ATOM 833 C C . TYR A 1 110 ? -3.015 -11.907 5.923 1.00 98.31 110 TYR A C 1
ATOM 835 O O . TYR A 1 110 ? -3.265 -12.561 6.940 1.00 98.31 110 TYR A O 1
ATOM 843 N N . TYR A 1 111 ? -2.477 -10.690 5.946 1.00 98.25 111 TYR A N 1
ATOM 844 C CA . TYR A 1 111 ? -2.188 -9.898 7.135 1.00 98.25 111 TYR A CA 1
ATOM 845 C C . TYR A 1 111 ? -2.645 -8.464 6.882 1.00 98.25 111 TYR A C 1
ATOM 847 O O . TYR A 1 111 ? -2.232 -7.862 5.896 1.00 98.25 111 TYR A O 1
ATOM 855 N N . PHE A 1 112 ? -3.480 -7.914 7.760 1.00 98.50 112 PHE A N 1
ATOM 856 C CA . PHE A 1 112 ? -3.821 -6.492 7.779 1.00 98.50 112 PHE A CA 1
ATOM 857 C C . PHE A 1 112 ? -2.998 -5.792 8.843 1.00 98.50 112 PHE A C 1
ATOM 859 O O . PHE A 1 112 ? -3.001 -6.198 10.007 1.00 98.50 112 PHE A O 1
ATOM 866 N N . LEU A 1 113 ? -2.307 -4.744 8.425 1.00 98.25 113 LEU A N 1
ATOM 867 C CA . LEU A 1 113 ? -1.349 -3.993 9.212 1.00 98.25 113 LEU A CA 1
ATOM 868 C C . LEU A 1 113 ? -1.822 -2.545 9.307 1.00 98.25 113 LEU A C 1
ATOM 870 O O . LEU A 1 113 ? -2.407 -2.021 8.358 1.00 98.25 113 LEU A O 1
ATOM 874 N N . LEU A 1 114 ? -1.582 -1.914 10.451 1.00 97.38 114 LEU A N 1
ATOM 875 C CA . LEU A 1 114 ? -1.960 -0.531 10.716 1.00 97.38 114 LEU A CA 1
ATOM 876 C C . LEU A 1 114 ? -0.853 0.179 11.497 1.00 97.38 114 LEU A C 1
ATOM 878 O O . LEU A 1 114 ? -0.255 -0.407 12.401 1.00 97.38 114 LEU A O 1
ATOM 882 N N . HIS A 1 115 ? -0.620 1.446 11.175 1.00 97.19 115 HIS A N 1
ATOM 883 C CA . HIS A 1 115 ? 0.259 2.349 11.910 1.00 97.19 115 HIS A CA 1
ATOM 884 C C . HIS A 1 115 ? -0.249 3.803 11.807 1.00 97.19 115 HIS A C 1
ATOM 886 O O . HIS A 1 115 ? -1.183 4.085 11.057 1.00 97.19 115 HIS A O 1
ATOM 892 N N . VAL A 1 116 ? 0.331 4.733 12.570 1.00 95.62 116 VAL A N 1
ATOM 893 C CA . VAL A 1 116 ? -0.012 6.179 12.537 1.00 95.62 116 VAL A CA 1
ATOM 894 C C . VAL A 1 116 ? 1.026 7.033 11.802 1.00 95.62 116 VAL A C 1
ATOM 896 O O . VAL A 1 116 ? 0.849 8.236 11.640 1.00 95.62 116 VAL A O 1
ATOM 899 N N . GLU A 1 117 ? 2.092 6.397 11.328 1.00 94.50 117 GLU A N 1
ATOM 900 C CA . GLU A 1 117 ? 3.179 7.006 10.560 1.00 94.50 117 GLU A CA 1
ATOM 901 C C . GLU A 1 117 ? 3.477 6.163 9.322 1.00 94.50 117 GLU A C 1
ATOM 903 O O . GLU A 1 117 ? 3.434 4.927 9.387 1.00 94.50 117 GLU A O 1
ATOM 908 N N . ASP A 1 118 ? 3.785 6.850 8.222 1.00 93.75 118 ASP A N 1
ATOM 909 C CA . ASP A 1 118 ? 4.232 6.251 6.973 1.00 93.75 118 ASP A CA 1
ATOM 910 C C . ASP A 1 118 ? 5.746 6.008 6.983 1.00 93.75 118 ASP A C 1
ATOM 912 O O . ASP A 1 118 ? 6.522 6.726 7.614 1.00 93.75 118 ASP A O 1
ATOM 916 N N . ALA A 1 119 ? 6.178 5.016 6.218 1.00 93.94 119 ALA A N 1
ATOM 917 C CA . ALA A 1 119 ? 7.580 4.748 5.954 1.00 93.94 119 ALA A CA 1
ATOM 918 C C . ALA A 1 119 ? 7.779 4.263 4.515 1.00 93.94 119 ALA A C 1
ATOM 920 O O . ALA A 1 119 ? 6.841 4.111 3.731 1.00 93.94 119 ALA A O 1
ATOM 921 N N . PHE A 1 120 ? 9.038 4.028 4.166 1.00 95.12 120 PHE A N 1
ATOM 922 C CA . PHE A 1 120 ? 9.428 3.432 2.900 1.00 95.12 120 PHE A CA 1
ATOM 923 C C . PHE A 1 120 ? 10.596 2.490 3.141 1.00 95.12 120 PHE A C 1
ATOM 925 O O . PHE A 1 120 ? 11.718 2.929 3.387 1.00 95.12 120 PHE A O 1
ATOM 932 N N . THR A 1 121 ? 10.331 1.189 3.114 1.00 94.19 121 THR A N 1
ATOM 933 C CA . THR A 1 121 ? 11.365 0.167 3.292 1.00 94.19 121 THR A CA 1
ATOM 934 C C . THR A 1 121 ? 11.228 -0.897 2.205 1.00 94.19 121 THR A C 1
ATOM 936 O O . THR A 1 121 ? 10.352 -1.756 2.309 1.00 94.19 121 THR A O 1
ATOM 939 N N . PRO A 1 122 ? 12.068 -0.860 1.155 1.00 93.44 122 PRO A N 1
ATOM 940 C CA . PRO A 1 122 ? 12.157 -1.943 0.179 1.00 93.44 122 PRO A CA 1
ATOM 941 C C . PRO A 1 122 ? 12.591 -3.244 0.867 1.00 93.44 122 PRO A C 1
ATOM 943 O O . PRO A 1 122 ? 13.629 -3.287 1.530 1.00 93.44 122 PRO A O 1
ATOM 946 N N . LEU A 1 123 ? 11.796 -4.306 0.739 1.00 92.88 123 LEU A N 1
ATOM 947 C CA . LEU A 1 123 ? 11.982 -5.541 1.509 1.00 92.88 123 LEU A CA 1
ATOM 948 C C . LEU A 1 123 ? 12.838 -6.583 0.793 1.00 92.88 123 LEU A C 1
ATOM 950 O O . LEU A 1 123 ? 13.462 -7.412 1.458 1.00 92.88 123 LEU A O 1
ATOM 954 N N . ASP A 1 124 ? 12.917 -6.512 -0.536 1.00 87.94 124 ASP A N 1
ATOM 955 C CA . ASP A 1 124 ? 13.666 -7.465 -1.361 1.00 87.94 124 ASP A CA 1
ATOM 956 C C . ASP A 1 124 ? 15.156 -7.533 -0.987 1.00 87.94 124 ASP A C 1
ATOM 958 O O . ASP A 1 124 ? 15.785 -8.583 -1.107 1.00 87.94 124 ASP A O 1
ATOM 962 N N . ALA A 1 125 ? 15.716 -6.431 -0.476 1.00 82.56 125 ALA A N 1
ATOM 963 C CA . ALA A 1 125 ? 17.097 -6.365 -0.003 1.00 82.56 125 ALA A CA 1
ATOM 964 C C . ALA A 1 125 ? 17.290 -6.877 1.439 1.00 82.56 125 ALA A C 1
ATOM 966 O O . ALA A 1 125 ? 18.419 -7.160 1.835 1.00 82.56 125 ALA A O 1
ATOM 967 N N . ILE A 1 126 ? 16.218 -6.978 2.234 1.00 86.62 126 ILE A N 1
ATOM 968 C CA . ILE A 1 126 ? 16.288 -7.309 3.666 1.00 86.62 126 ILE A CA 1
ATOM 969 C C . ILE A 1 126 ? 16.233 -8.822 3.877 1.00 86.62 126 ILE A C 1
ATOM 971 O O . ILE A 1 126 ? 17.089 -9.380 4.562 1.00 86.62 126 ILE A O 1
ATOM 975 N N . LEU A 1 127 ? 15.244 -9.494 3.282 1.00 87.06 127 LEU 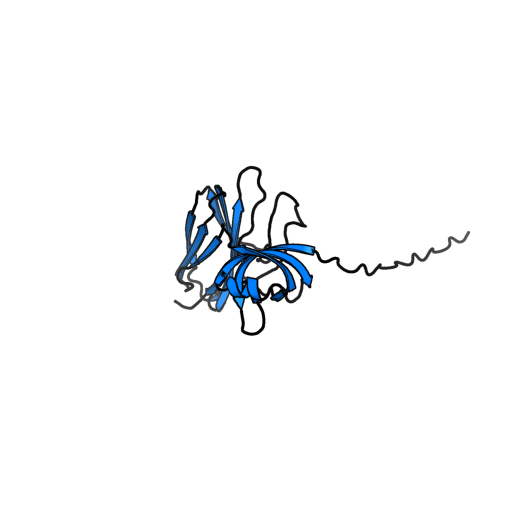A N 1
ATOM 976 C CA . LEU A 1 127 ? 15.096 -10.952 3.343 1.00 87.06 127 LEU A CA 1
ATOM 977 C C . LEU A 1 127 ? 14.746 -11.509 1.955 1.00 87.06 127 LEU A C 1
ATOM 979 O O . LEU A 1 127 ? 13.582 -11.842 1.695 1.00 87.06 127 LEU A O 1
ATOM 983 N N . PRO A 1 128 ? 15.753 -11.632 1.066 1.00 85.44 128 PRO A N 1
ATOM 984 C CA . PRO A 1 128 ? 15.553 -12.116 -0.292 1.00 85.44 128 PRO A CA 1
ATOM 985 C C . PRO A 1 128 ? 14.853 -13.480 -0.309 1.00 85.44 128 PRO A C 1
ATOM 987 O O . PRO A 1 128 ? 15.261 -14.411 0.386 1.00 85.44 128 PRO A O 1
ATOM 990 N N . GLY A 1 129 ? 13.793 -13.599 -1.110 1.00 87.56 129 GLY A N 1
ATOM 991 C CA . GLY A 1 129 ? 13.029 -14.840 -1.279 1.00 87.56 129 GLY A CA 1
ATOM 992 C C . GLY A 1 129 ? 11.967 -15.113 -0.209 1.00 87.56 129 GLY A C 1
ATOM 993 O O . GLY A 1 129 ? 11.164 -16.024 -0.395 1.00 87.56 129 GLY A O 1
ATOM 994 N N . PHE A 1 130 ? 11.913 -14.323 0.868 1.00 91.44 130 PHE A N 1
ATOM 995 C CA . PHE A 1 130 ? 10.876 -14.436 1.903 1.00 91.44 130 PHE A CA 1
ATOM 996 C C . PHE A 1 130 ? 9.911 -13.257 1.909 1.00 91.44 130 PHE A C 1
ATOM 998 O O . PHE A 1 130 ? 8.728 -13.452 2.177 1.00 91.44 130 PHE A O 1
ATOM 1005 N N . LEU A 1 131 ? 10.397 -12.052 1.616 1.00 94.00 131 LEU A N 1
ATOM 1006 C CA . LEU A 1 131 ? 9.593 -10.838 1.529 1.00 94.00 131 LEU A CA 1
ATOM 1007 C C . LEU A 1 131 ? 9.736 -10.246 0.129 1.00 94.00 131 LEU A C 1
ATOM 1009 O O . LEU A 1 131 ? 10.821 -10.296 -0.446 1.00 94.00 131 LEU A O 1
ATOM 1013 N N . HIS A 1 132 ? 8.650 -9.687 -0.395 1.00 95.50 132 HIS A N 1
ATOM 1014 C CA . HIS A 1 132 ? 8.637 -9.029 -1.695 1.00 95.50 132 HIS A CA 1
ATOM 1015 C C . HIS A 1 132 ? 7.826 -7.731 -1.643 1.00 95.50 132 HIS A C 1
ATOM 1017 O O . HIS A 1 132 ? 6.722 -7.700 -1.087 1.00 95.50 132 HIS A O 1
ATOM 1023 N N . GLY A 1 133 ? 8.368 -6.665 -2.235 1.00 95.81 133 GLY A N 1
ATOM 1024 C CA . GLY A 1 133 ? 7.737 -5.350 -2.290 1.00 95.81 133 GLY A CA 1
ATOM 1025 C C . GLY A 1 133 ? 8.245 -4.356 -1.256 1.00 95.81 133 GLY A C 1
ATOM 1026 O O . GLY A 1 133 ? 9.358 -4.461 -0.744 1.00 95.81 133 GLY A O 1
ATOM 1027 N N . THR A 1 134 ? 7.421 -3.349 -0.974 1.00 96.56 134 THR A N 1
ATOM 1028 C CA . THR A 1 134 ? 7.770 -2.239 -0.083 1.00 96.56 134 THR A CA 1
ATOM 1029 C C . THR A 1 134 ? 6.889 -2.253 1.160 1.00 96.56 134 THR A C 1
ATOM 1031 O O . THR A 1 134 ? 5.666 -2.343 1.064 1.00 96.56 134 THR A O 1
ATOM 1034 N N . PHE A 1 135 ? 7.506 -2.118 2.331 1.00 96.19 135 PHE A N 1
ATOM 1035 C CA . PHE A 1 135 ? 6.797 -1.853 3.577 1.00 96.19 135 PHE A CA 1
ATOM 1036 C C . PHE A 1 135 ? 6.543 -0.352 3.730 1.00 96.1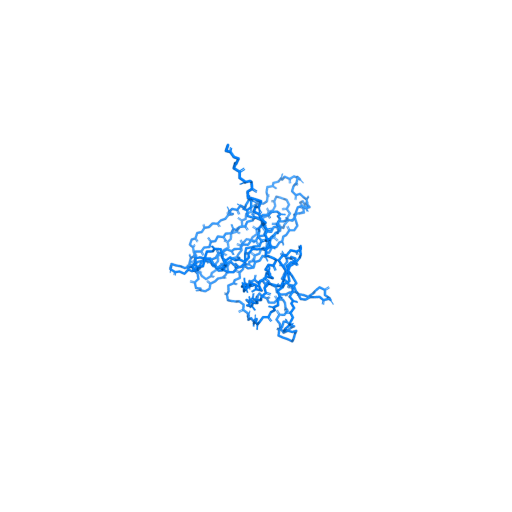9 135 PHE A C 1
ATOM 1038 O O . PHE A 1 135 ? 7.487 0.442 3.684 1.00 96.19 135 PHE A O 1
ATOM 1045 N N . TRP A 1 136 ? 5.273 0.026 3.895 1.00 96.31 136 TRP A N 1
ATOM 1046 C CA . TRP A 1 136 ? 4.832 1.429 3.901 1.00 96.31 136 TRP A CA 1
ATOM 1047 C C . TRP A 1 136 ? 4.597 2.006 5.295 1.00 96.31 136 TRP A C 1
ATOM 1049 O O . TRP A 1 136 ? 4.207 3.164 5.422 1.00 96.31 136 TRP A O 1
ATOM 1059 N N . LEU A 1 137 ? 4.772 1.199 6.336 1.00 96.19 137 LEU A N 1
ATOM 1060 C CA . LEU A 1 137 ? 4.498 1.573 7.719 1.00 96.19 137 LEU A CA 1
ATOM 1061 C C . LEU A 1 137 ? 5.815 1.679 8.483 1.00 96.19 137 LEU A C 1
ATOM 1063 O O . LEU A 1 137 ? 6.753 0.934 8.199 1.00 96.19 137 LEU A O 1
ATOM 1067 N N . GLU A 1 138 ? 5.896 2.576 9.461 1.00 93.56 138 GLU A N 1
ATOM 1068 C CA . GLU A 1 138 ? 7.036 2.570 10.383 1.00 93.56 138 GLU A CA 1
ATOM 1069 C C . GLU A 1 138 ? 7.109 1.211 11.097 1.00 93.56 138 GLU A C 1
ATOM 1071 O O . GLU A 1 138 ? 6.093 0.675 11.535 1.00 93.56 138 GLU A O 1
ATOM 1076 N N . LEU A 1 139 ? 8.304 0.616 11.167 1.00 88.38 139 LEU A N 1
ATOM 1077 C CA . LEU A 1 139 ? 8.493 -0.758 11.649 1.00 88.38 139 LEU A CA 1
ATOM 1078 C C . LEU A 1 139 ? 8.243 -0.879 13.154 1.00 88.38 139 LEU A C 1
ATOM 1080 O O . LEU A 1 139 ? 7.904 -1.956 13.655 1.00 88.38 139 LEU A O 1
ATOM 1084 N N . GLN A 1 140 ? 8.425 0.214 13.888 1.00 89.94 140 GLN A N 1
ATOM 1085 C CA . GLN A 1 140 ? 8.156 0.260 15.316 1.00 89.94 140 GLN A CA 1
ATOM 1086 C C . GLN A 1 140 ? 6.647 0.361 15.559 1.00 89.94 140 GLN A C 1
ATOM 1088 O O . GLN A 1 140 ? 5.998 1.259 15.053 1.00 89.94 140 GLN A O 1
ATOM 1093 N N . ASN A 1 141 ? 6.095 -0.524 16.396 1.00 88.62 141 ASN A N 1
ATOM 1094 C CA . ASN A 1 141 ? 4.695 -0.483 16.855 1.00 88.62 141 ASN A CA 1
ATOM 1095 C C . ASN A 1 141 ? 3.613 -0.737 15.786 1.00 88.62 141 ASN A C 1
ATOM 1097 O O . ASN A 1 141 ? 2.464 -0.329 15.964 1.00 88.62 141 ASN A O 1
ATOM 1101 N N . VAL A 1 142 ? 3.933 -1.466 14.713 1.00 94.00 142 VAL A N 1
ATOM 1102 C CA . VAL A 1 142 ? 2.925 -1.934 13.746 1.00 94.00 142 VAL A CA 1
ATOM 1103 C C . VAL A 1 142 ? 1.886 -2.814 14.441 1.00 94.00 142 VAL A C 1
ATOM 1105 O O . VAL A 1 142 ? 2.218 -3.813 15.084 1.00 94.00 142 VAL A O 1
ATOM 1108 N N . LEU A 1 143 ? 0.609 -2.483 14.260 1.00 95.12 143 LEU A N 1
ATOM 1109 C CA . LEU A 1 143 ? -0.505 -3.284 14.751 1.00 95.12 143 LEU A CA 1
ATOM 1110 C C . LEU A 1 143 ? -0.951 -4.287 13.684 1.00 95.12 143 LEU A C 1
ATOM 1112 O O . LEU A 1 143 ? -1.357 -3.898 12.589 1.00 95.12 143 LEU A O 1
ATOM 1116 N N . VAL A 1 144 ? -0.971 -5.577 14.030 1.00 96.62 144 VAL A N 1
ATOM 1117 C CA . VAL A 1 144 ? -1.650 -6.601 13.222 1.00 96.62 144 VAL A CA 1
ATOM 1118 C C . VAL A 1 144 ? -3.134 -6.602 13.576 1.00 96.62 144 VAL A C 1
ATOM 1120 O O . VAL A 1 144 ? -3.541 -7.030 14.654 1.00 96.62 144 VAL A O 1
ATOM 1123 N N . VAL A 1 145 ? -3.954 -6.110 12.655 1.00 96.06 145 VAL A N 1
ATOM 1124 C CA . VAL A 1 145 ? -5.397 -5.915 12.837 1.00 96.06 145 VAL A CA 1
ATOM 1125 C C . VAL A 1 145 ? -6.176 -7.222 12.667 1.00 96.06 145 VAL A C 1
ATOM 1127 O O . VAL A 1 145 ? -7.165 -7.484 13.362 1.00 96.06 145 VAL A O 1
ATOM 1130 N N . SER A 1 146 ? -5.768 -8.026 11.690 1.00 97.31 146 SER A N 1
ATOM 1131 C CA . SER A 1 146 ? -6.361 -9.322 11.372 1.00 97.31 146 SER A CA 1
ATOM 1132 C C . SER A 1 146 ? -5.383 -10.125 10.531 1.00 97.31 146 SER A C 1
ATOM 1134 O O . SER A 1 146 ? -4.648 -9.558 9.726 1.00 97.31 146 SER A O 1
ATOM 1136 N N . SER A 1 147 ? -5.416 -11.440 10.671 1.00 97.62 147 SER A N 1
ATOM 1137 C CA . SER A 1 147 ? -4.720 -12.354 9.776 1.00 97.62 147 SER A CA 1
ATOM 1138 C C . SER A 1 147 ? -5.493 -13.657 9.675 1.00 97.62 147 SER A C 1
ATOM 1140 O O . SER A 1 147 ? -6.331 -13.973 10.526 1.00 97.62 147 SER A O 1
ATOM 1142 N N . GLY A 1 148 ? -5.242 -14.411 8.615 1.00 97.38 148 GLY A N 1
ATOM 1143 C CA . GLY A 1 148 ? -5.864 -15.712 8.448 1.00 97.38 148 GLY A CA 1
ATOM 1144 C C . GLY A 1 148 ? -5.736 -16.252 7.040 1.00 97.38 148 GLY A C 1
ATOM 1145 O O . GLY A 1 148 ? -5.053 -15.679 6.191 1.00 97.38 148 GLY A O 1
ATOM 1146 N N . ALA A 1 149 ? -6.423 -17.367 6.815 1.00 97.31 149 ALA A N 1
ATOM 1147 C CA . ALA A 1 149 ? -6.564 -17.945 5.494 1.00 97.31 149 ALA A CA 1
ATOM 1148 C C . ALA A 1 149 ? -7.725 -17.290 4.732 1.00 97.31 149 ALA A C 1
ATOM 1150 O O . ALA A 1 149 ? -8.737 -16.919 5.331 1.00 97.31 149 ALA A O 1
ATOM 1151 N N . PHE A 1 150 ? -7.599 -17.177 3.413 1.00 97.81 150 PHE A N 1
ATOM 1152 C CA . PHE A 1 150 ? -8.660 -16.706 2.526 1.00 97.81 150 PHE A CA 1
ATOM 1153 C C . PHE A 1 150 ? -8.505 -17.278 1.112 1.00 97.81 150 PHE A C 1
ATOM 1155 O O . PHE A 1 150 ? -7.572 -18.021 0.829 1.00 97.81 150 PHE A O 1
ATOM 1162 N N . ARG A 1 151 ? -9.435 -16.954 0.209 1.00 96.19 151 ARG A N 1
ATOM 1163 C CA . ARG A 1 151 ? -9.306 -17.262 -1.219 1.00 96.19 151 ARG A CA 1
ATOM 1164 C C . ARG A 1 151 ? -10.003 -16.190 -2.044 1.00 96.19 151 ARG A C 1
ATOM 1166 O O . ARG A 1 151 ? -11.186 -15.930 -1.835 1.00 96.19 151 ARG A O 1
ATOM 1173 N N . GLY A 1 152 ? -9.295 -15.620 -3.015 1.00 97.06 152 GLY A N 1
ATOM 1174 C CA . GLY A 1 152 ? -9.837 -14.605 -3.914 1.00 97.06 152 GLY A CA 1
ATOM 1175 C C . GLY A 1 152 ? -9.984 -13.256 -3.220 1.00 97.06 152 GLY A C 1
ATOM 1176 O O . GLY A 1 152 ? -9.163 -12.376 -3.435 1.00 97.06 152 GLY A O 1
ATOM 1177 N N . GLN A 1 153 ? -10.999 -13.089 -2.373 1.00 97.81 153 GLN A N 1
ATOM 1178 C CA . GLN A 1 153 ? -11.242 -11.842 -1.648 1.00 97.81 153 GLN A CA 1
ATOM 1179 C C . GLN A 1 153 ? -11.602 -12.115 -0.187 1.00 97.81 153 GLN A C 1
ATOM 1181 O O . GLN A 1 153 ? -12.319 -13.066 0.122 1.00 97.81 153 GLN A O 1
ATOM 1186 N N . TRP A 1 154 ? -11.130 -11.253 0.709 1.00 98.12 154 TRP A N 1
ATOM 1187 C CA . TRP A 1 154 ? -11.518 -11.242 2.114 1.00 98.12 154 TRP A CA 1
ATOM 1188 C C . TRP A 1 154 ? -11.769 -9.821 2.600 1.00 98.12 154 TRP A C 1
ATOM 1190 O O . TRP A 1 154 ? -11.136 -8.875 2.131 1.00 98.12 154 TRP A O 1
ATOM 1200 N N . GLU A 1 155 ? -12.689 -9.677 3.547 1.00 98.31 155 GLU A N 1
ATOM 1201 C CA . GLU A 1 155 ? -13.039 -8.401 4.154 1.00 98.31 155 GLU A CA 1
ATOM 1202 C C . GLU A 1 155 ? -13.303 -8.570 5.649 1.00 98.31 155 GLU A C 1
ATOM 1204 O O . GLU A 1 155 ? -13.930 -9.540 6.075 1.00 98.31 155 GLU A O 1
ATOM 1209 N N . VAL A 1 156 ? -12.846 -7.605 6.446 1.00 97.75 156 VAL A N 1
ATOM 1210 C CA . VAL A 1 156 ? -13.192 -7.497 7.863 1.00 97.75 156 VAL A CA 1
ATOM 1211 C C . VAL A 1 156 ? -13.447 -6.042 8.233 1.00 97.75 156 VAL A C 1
ATOM 1213 O O . VAL A 1 156 ? -12.778 -5.132 7.744 1.00 97.75 156 VAL A O 1
ATOM 1216 N N . GLU A 1 157 ? -14.396 -5.825 9.134 1.00 97.69 157 GLU A N 1
ATOM 1217 C CA . GLU A 1 157 ? -14.636 -4.520 9.740 1.00 97.69 157 GLU A CA 1
ATOM 1218 C C . GLU A 1 157 ? -14.066 -4.478 11.155 1.00 97.69 157 GLU A C 1
ATOM 1220 O O . GLU A 1 157 ? -14.142 -5.450 11.914 1.00 97.69 157 GLU A O 1
ATOM 1225 N N . LYS A 1 158 ? -13.473 -3.341 11.515 1.00 96.56 158 LYS A N 1
ATOM 1226 C CA . LYS A 1 158 ? -12.918 -3.095 12.844 1.00 96.56 158 LYS A CA 1
ATOM 1227 C C . LYS A 1 158 ? -13.415 -1.758 13.348 1.00 96.56 158 LYS A C 1
ATOM 1229 O O . LYS A 1 158 ? -13.247 -0.733 12.688 1.00 96.56 158 LYS A O 1
ATOM 1234 N N . ALA A 1 159 ? -14.043 -1.790 14.517 1.00 95.19 159 ALA A N 1
ATOM 1235 C CA . ALA A 1 159 ? -14.534 -0.590 15.167 1.00 95.19 159 ALA A CA 1
ATOM 1236 C C . ALA A 1 159 ? -13.365 0.330 15.545 1.00 95.19 159 ALA A C 1
ATOM 1238 O O . ALA A 1 159 ? -12.358 -0.122 16.090 1.00 95.19 159 ALA A O 1
ATOM 1239 N N . ILE A 1 160 ? -13.532 1.620 15.278 1.00 94.50 160 ILE A N 1
ATOM 1240 C CA . ILE A 1 160 ? -12.694 2.688 15.805 1.00 94.50 160 ILE A CA 1
ATOM 1241 C C . ILE A 1 160 ? -13.166 2.936 17.243 1.00 94.50 160 ILE A C 1
ATOM 1243 O O . ILE A 1 160 ? -14.343 3.270 17.432 1.00 94.50 160 ILE A O 1
ATOM 1247 N N . PRO A 1 161 ? -12.300 2.777 18.261 1.00 93.00 161 PRO A N 1
ATOM 1248 C CA . PRO A 1 161 ? -12.671 3.053 19.643 1.00 93.00 161 PRO A CA 1
ATOM 1249 C C . PRO A 1 161 ? -13.230 4.467 19.796 1.00 93.00 161 PRO A C 1
ATOM 1251 O O . PRO A 1 161 ? -12.802 5.391 19.101 1.00 93.00 161 PRO A O 1
ATOM 1254 N N . ASN A 1 162 ? -14.186 4.639 20.709 1.00 94.12 162 ASN A N 1
ATOM 1255 C CA . ASN A 1 162 ? -14.803 5.936 20.971 1.00 94.12 162 ASN A CA 1
ATOM 1256 C C . ASN A 1 162 ? -13.894 6.830 21.833 1.00 94.12 162 ASN A C 1
ATOM 1258 O O . ASN A 1 162 ? -14.258 7.188 22.949 1.00 94.12 162 ASN A O 1
ATOM 1262 N N . GLU A 1 163 ? -12.701 7.140 21.326 1.00 95.12 163 GLU A N 1
ATOM 1263 C CA . GLU A 1 163 ? -11.680 7.907 22.036 1.00 95.12 163 GLU A CA 1
ATOM 1264 C C . GLU A 1 163 ? -11.414 9.248 21.335 1.00 95.12 163 GLU A C 1
ATOM 1266 O O . GLU A 1 163 ? -10.889 9.265 20.216 1.00 95.12 163 GLU A O 1
ATOM 1271 N N . PRO A 1 164 ? -11.733 10.397 21.969 1.00 92.12 164 PRO A N 1
ATOM 1272 C CA . PRO A 1 164 ? -11.563 11.719 21.357 1.00 92.12 164 PRO A CA 1
ATOM 1273 C C . PRO A 1 164 ? -10.123 12.041 20.949 1.00 92.12 164 PRO A C 1
ATOM 1275 O O . PRO A 1 164 ? -9.911 12.809 20.014 1.00 92.12 164 PRO A O 1
ATOM 1278 N N . ALA A 1 165 ? -9.138 11.435 21.619 1.00 95.06 165 ALA A N 1
ATOM 1279 C CA . ALA A 1 165 ? -7.718 11.606 21.316 1.00 95.06 165 ALA A CA 1
ATOM 1280 C C . ALA A 1 165 ? -7.335 11.139 19.899 1.00 95.06 165 ALA A C 1
ATOM 1282 O O . ALA A 1 165 ? -6.277 11.510 19.402 1.00 95.06 165 ALA A O 1
ATOM 1283 N N . PHE A 1 166 ? -8.182 10.339 19.244 1.00 94.31 166 PHE A N 1
ATOM 1284 C CA . PHE A 1 166 ? -7.934 9.856 17.890 1.00 94.31 166 PHE A CA 1
ATOM 1285 C C . PHE A 1 166 ? -8.425 10.801 16.791 1.00 94.31 166 PHE A C 1
ATOM 1287 O O . PHE A 1 166 ? -8.058 10.619 15.632 1.00 94.31 166 PHE A O 1
ATOM 1294 N N . VAL A 1 167 ? -9.229 11.819 17.114 1.00 97.00 167 VAL A N 1
ATOM 1295 C CA . VAL A 1 167 ? -9.719 12.777 16.114 1.00 97.00 167 VAL A CA 1
ATOM 1296 C C . VAL A 1 167 ? -8.546 13.546 15.499 1.00 97.00 167 VAL A C 1
ATOM 1298 O O . VAL A 1 167 ? -7.727 14.125 16.205 1.00 97.00 167 VAL A O 1
ATOM 1301 N N . GLY A 1 168 ? -8.490 13.578 14.168 1.00 96.62 168 GLY A N 1
ATOM 1302 C CA . GLY A 1 168 ? -7.439 14.235 13.392 1.00 96.62 168 GLY A CA 1
ATOM 1303 C C . GLY A 1 168 ? -6.211 13.362 13.125 1.00 96.62 168 GLY A C 1
ATOM 1304 O O . GLY A 1 168 ? -5.394 13.733 12.285 1.00 96.62 168 GLY A O 1
ATOM 1305 N N . LEU A 1 169 ? -6.085 12.196 13.772 1.00 96.44 169 LEU A N 1
ATOM 1306 C CA . LEU A 1 169 ? -5.008 11.257 13.463 1.00 96.44 169 LEU A CA 1
ATOM 1307 C C . LEU A 1 169 ? -5.231 10.637 12.084 1.00 96.44 169 LEU A C 1
ATOM 1309 O O . LEU A 1 169 ? -6.339 10.211 11.754 1.00 96.44 169 LEU A O 1
ATOM 1313 N N . THR A 1 170 ? -4.165 10.562 11.291 1.00 97.19 170 THR A N 1
ATOM 1314 C CA . THR A 1 170 ? -4.161 9.776 10.056 1.00 97.19 170 THR A CA 1
ATOM 1315 C C . THR A 1 170 ? -3.618 8.396 10.366 1.00 97.19 170 THR A C 1
ATOM 1317 O O . THR A 1 170 ? -2.536 8.263 10.929 1.00 97.19 170 THR A O 1
ATOM 1320 N N . VAL A 1 171 ? -4.391 7.375 10.020 1.00 96.94 171 VAL A N 1
ATOM 1321 C CA . VAL A 1 171 ? -3.943 5.988 10.086 1.00 96.94 171 VAL A CA 1
ATOM 1322 C C . VAL A 1 171 ? -3.523 5.538 8.697 1.00 96.94 171 VAL A C 1
ATOM 1324 O O . VAL A 1 171 ? -4.198 5.842 7.713 1.00 96.94 171 VAL A O 1
ATOM 1327 N N . PHE A 1 172 ? -2.420 4.807 8.638 1.00 97.75 172 PHE A N 1
ATOM 1328 C CA . PHE A 1 172 ? -1.895 4.158 7.448 1.00 97.75 172 PHE A CA 1
ATOM 1329 C C . PHE A 1 172 ? -2.092 2.661 7.608 1.00 97.75 172 PHE A C 1
ATOM 1331 O O . PHE A 1 172 ? -1.754 2.086 8.643 1.00 97.75 172 PHE A O 1
ATOM 1338 N N . ALA A 1 173 ? -2.664 2.035 6.594 1.00 98.12 173 ALA A N 1
ATOM 1339 C CA . ALA A 1 173 ? -2.935 0.618 6.559 1.00 98.12 173 ALA A CA 1
ATOM 1340 C C . ALA A 1 173 ? -2.253 -0.010 5.349 1.00 98.12 173 ALA A C 1
ATOM 1342 O O . ALA A 1 173 ? -2.168 0.583 4.277 1.00 98.12 173 ALA A O 1
ATOM 1343 N N . GLN A 1 174 ? -1.811 -1.243 5.523 1.00 98.44 174 GLN A N 1
ATOM 1344 C CA . GLN A 1 174 ? -1.237 -2.047 4.458 1.00 98.44 174 GLN A CA 1
ATOM 1345 C C . GLN A 1 174 ? -1.712 -3.486 4.628 1.00 98.44 174 GLN A C 1
ATOM 1347 O O . GLN A 1 174 ? -1.967 -3.936 5.749 1.00 98.44 174 GLN A O 1
ATOM 1352 N N . ALA A 1 175 ? -1.798 -4.232 3.530 1.00 98.44 175 ALA A N 1
ATOM 1353 C CA . ALA A 1 175 ? -1.903 -5.680 3.606 1.00 98.44 175 ALA A CA 1
ATOM 1354 C C . ALA A 1 175 ? -0.649 -6.369 3.076 1.00 98.44 175 ALA A C 1
ATOM 1356 O O . ALA A 1 175 ? 0.021 -5.875 2.170 1.00 98.44 175 ALA A O 1
ATOM 1357 N N . ALA A 1 176 ? -0.383 -7.547 3.622 1.00 98.25 176 ALA A N 1
ATOM 1358 C CA . ALA A 1 176 ? 0.560 -8.496 3.063 1.00 98.25 176 ALA A CA 1
ATOM 1359 C C . ALA A 1 176 ? -0.172 -9.806 2.765 1.00 98.25 176 ALA A C 1
ATOM 1361 O O . ALA A 1 176 ? -1.047 -10.217 3.534 1.00 98.25 176 ALA A O 1
ATOM 1362 N N . VAL A 1 177 ? 0.157 -10.446 1.648 1.00 98.38 177 VAL A N 1
ATOM 1363 C CA . VAL A 1 177 ? -0.468 -11.696 1.207 1.00 98.38 177 VAL A CA 1
ATOM 1364 C C . VAL A 1 177 ? 0.581 -12.732 0.845 1.00 98.38 177 VAL A C 1
ATOM 1366 O O . VAL A 1 177 ? 1.656 -12.389 0.361 1.00 98.38 177 VAL A O 1
ATOM 1369 N N . GLY A 1 178 ? 0.281 -14.003 1.083 1.00 97.38 178 GLY A N 1
ATOM 1370 C CA . GLY A 1 178 ? 1.217 -15.092 0.838 1.00 97.38 178 GLY A CA 1
ATOM 1371 C C . GLY A 1 178 ? 0.540 -16.355 0.332 1.00 97.38 178 GLY A C 1
ATOM 1372 O O . GLY A 1 178 ? -0.677 -16.521 0.450 1.00 97.38 178 GLY A O 1
ATOM 1373 N N . SER A 1 179 ? 1.375 -17.238 -0.206 1.00 95.62 179 SER A N 1
ATOM 1374 C CA . SER A 1 179 ? 1.043 -18.619 -0.555 1.00 95.62 179 SER A CA 1
ATOM 1375 C C . SER A 1 179 ? 2.156 -19.539 -0.033 1.00 95.62 179 SER A C 1
ATOM 1377 O O . SER A 1 179 ? 3.308 -19.103 0.061 1.00 95.62 179 SER A O 1
ATOM 1379 N N . PRO A 1 180 ? 1.875 -20.816 0.280 1.00 91.12 180 PRO A N 1
ATOM 1380 C CA . PRO A 1 180 ? 2.878 -21.773 0.718 1.00 91.12 180 PRO A CA 1
ATOM 1381 C C . PRO A 1 180 ? 4.060 -21.847 -0.253 1.00 91.12 180 PRO A C 1
ATOM 1383 O O . PRO A 1 180 ? 3.885 -22.114 -1.440 1.00 91.12 180 PRO A O 1
ATOM 1386 N N . GLY A 1 181 ? 5.270 -21.622 0.264 1.00 89.56 181 GLY A N 1
ATOM 1387 C CA . GLY A 1 181 ? 6.508 -21.672 -0.520 1.00 89.56 181 GLY A CA 1
ATOM 1388 C C . GLY A 1 181 ? 6.791 -20.439 -1.387 1.00 89.56 181 GLY A C 1
ATOM 1389 O O . GLY A 1 181 ? 7.787 -20.446 -2.105 1.00 89.56 181 GLY A O 1
ATOM 1390 N N . ALA A 1 182 ? 5.960 -19.395 -1.320 1.00 92.69 182 ALA A N 1
ATOM 1391 C CA . ALA A 1 182 ? 6.196 -18.109 -1.971 1.00 92.69 182 ALA A CA 1
ATOM 1392 C C . ALA A 1 182 ? 6.589 -17.028 -0.950 1.00 92.69 182 ALA A C 1
ATOM 1394 O O . ALA A 1 182 ? 6.279 -17.135 0.238 1.00 92.69 182 ALA A O 1
ATOM 1395 N N . ALA A 1 183 ? 7.254 -15.974 -1.428 1.00 94.00 183 ALA A N 1
ATOM 1396 C CA . ALA A 1 183 ? 7.518 -14.786 -0.624 1.00 94.00 183 ALA A CA 1
ATOM 1397 C C . ALA A 1 183 ? 6.203 -14.090 -0.229 1.00 94.00 183 ALA A C 1
ATOM 1399 O O . ALA A 1 183 ? 5.234 -14.088 -0.992 1.00 94.00 183 ALA A O 1
ATOM 1400 N N . LEU A 1 184 ? 6.186 -13.468 0.949 1.00 96.69 184 LEU A N 1
ATOM 1401 C CA . LEU A 1 184 ? 5.088 -12.615 1.379 1.00 96.69 184 LEU A CA 1
ATOM 1402 C C . LEU A 1 184 ? 5.122 -11.315 0.567 1.00 96.69 184 LEU A C 1
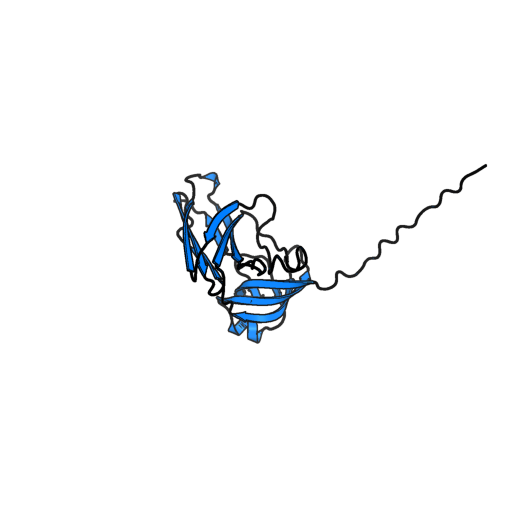ATOM 1404 O O . LEU A 1 184 ? 6.086 -10.552 0.642 1.00 96.69 184 LEU A O 1
ATOM 1408 N N . LEU A 1 185 ? 4.068 -11.076 -0.208 1.00 97.62 185 LEU A N 1
ATOM 1409 C CA . LEU A 1 185 ? 3.913 -9.901 -1.050 1.00 97.62 185 LEU A CA 1
ATOM 1410 C C . LEU A 1 185 ? 3.232 -8.778 -0.272 1.00 97.62 185 LEU A C 1
ATOM 1412 O O . LEU A 1 185 ? 2.089 -8.917 0.170 1.00 97.62 185 LEU A O 1
ATOM 1416 N N . TYR A 1 186 ? 3.916 -7.648 -0.153 1.00 97.88 186 TYR A N 1
ATOM 1417 C CA . TYR A 1 186 ? 3.389 -6.443 0.472 1.00 97.88 186 TYR A CA 1
ATOM 1418 C C . TYR A 1 186 ? 2.661 -5.582 -0.561 1.00 97.88 186 TYR A C 1
ATOM 1420 O O . TYR A 1 186 ? 3.222 -5.203 -1.589 1.00 97.88 186 TYR A O 1
ATOM 1428 N N . LEU A 1 187 ? 1.384 -5.306 -0.291 1.00 98.31 187 LEU A N 1
ATOM 1429 C CA . LEU A 1 187 ? 0.479 -4.601 -1.197 1.00 98.31 187 LEU A CA 1
ATOM 1430 C C . LEU A 1 187 ? 0.553 -3.078 -0.998 1.00 98.31 187 LEU A C 1
ATOM 1432 O O . LEU A 1 187 ? 1.420 -2.560 -0.290 1.00 98.31 187 LEU A O 1
ATOM 1436 N N . ASN A 1 188 ? -0.366 -2.354 -1.637 1.00 97.44 188 ASN A N 1
ATOM 1437 C CA . ASN A 1 188 ? -0.486 -0.906 -1.524 1.00 97.44 188 ASN A CA 1
ATOM 1438 C C . ASN A 1 188 ? -0.776 -0.420 -0.098 1.00 97.44 188 ASN A C 1
ATOM 1440 O O . ASN A 1 188 ? -1.376 -1.126 0.714 1.00 97.44 188 ASN A O 1
ATOM 1444 N N . SER A 1 189 ? -0.337 0.813 0.171 1.00 96.50 189 SER A N 1
ATOM 1445 C CA . SER A 1 189 ? -0.754 1.597 1.333 1.00 96.50 189 SER A CA 1
ATOM 1446 C C . SER A 1 189 ? -2.110 2.243 1.059 1.00 96.50 189 SER A C 1
ATOM 1448 O O . SER A 1 189 ? -2.376 2.691 -0.056 1.00 96.50 189 SER A O 1
ATOM 1450 N N . GLU A 1 190 ? -2.947 2.316 2.082 1.00 98.19 190 GLU A N 1
ATOM 1451 C CA . GLU A 1 190 ? -4.173 3.108 2.107 1.00 98.19 190 GLU A CA 1
ATOM 1452 C C . GLU A 1 190 ? -4.212 3.885 3.424 1.00 98.19 190 GLU A C 1
ATOM 1454 O O . GLU A 1 190 ? -3.668 3.442 4.436 1.00 98.19 190 GLU A O 1
ATOM 1459 N N . CYS A 1 191 ? -4.852 5.047 3.444 1.00 97.56 191 CYS A N 1
ATOM 1460 C CA . CYS A 1 191 ? -4.852 5.917 4.612 1.00 97.56 191 CYS A CA 1
ATOM 1461 C C . CYS A 1 191 ? -6.205 6.578 4.834 1.00 97.56 191 CYS A C 1
ATOM 1463 O O . CYS A 1 191 ? -6.985 6.791 3.907 1.00 97.56 191 CYS A O 1
ATOM 1465 N N . ALA A 1 192 ? -6.485 6.909 6.090 1.00 97.56 192 ALA A N 1
ATOM 1466 C CA . ALA A 1 192 ? -7.687 7.633 6.464 1.00 97.56 192 ALA A CA 1
ATOM 1467 C C . ALA A 1 192 ? -7.414 8.555 7.651 1.00 97.56 192 ALA A C 1
ATOM 1469 O O . ALA A 1 192 ? -6.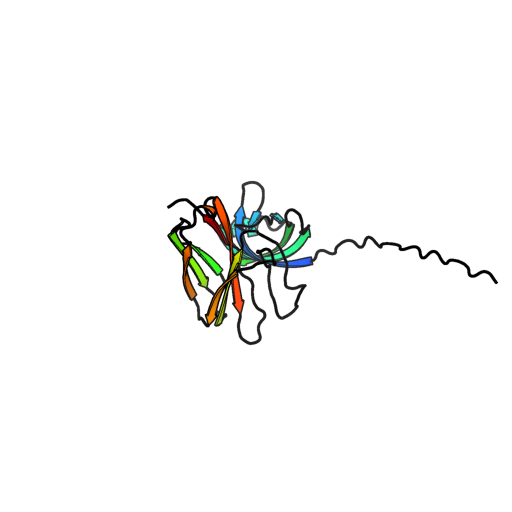822 8.142 8.648 1.00 97.56 192 ALA A O 1
ATOM 1470 N N . THR A 1 193 ? -7.893 9.795 7.575 1.00 97.62 193 THR A N 1
ATOM 1471 C CA . THR A 1 193 ? -7.919 10.701 8.728 1.00 97.62 193 THR A CA 1
ATOM 1472 C C . THR A 1 193 ? -9.186 10.446 9.534 1.00 97.62 193 THR A C 1
ATOM 1474 O O . THR A 1 193 ? -10.299 10.538 9.011 1.00 97.62 193 THR A O 1
ATOM 1477 N N . LEU A 1 194 ? -9.019 10.135 10.816 1.00 96.94 194 LEU A N 1
ATOM 1478 C CA . LEU A 1 194 ? -10.114 9.897 11.742 1.00 96.94 194 LEU A CA 1
ATOM 1479 C C . LEU A 1 194 ? -10.820 11.212 12.085 1.00 96.94 194 LEU A C 1
ATOM 1481 O O . LEU A 1 194 ? -10.193 12.220 12.407 1.00 96.94 194 LEU A O 1
ATOM 1485 N N . ARG A 1 195 ? -12.148 11.209 12.019 1.00 97.12 195 ARG A N 1
ATOM 1486 C CA . ARG A 1 195 ? -12.999 12.392 12.199 1.00 97.12 195 ARG A CA 1
ATOM 1487 C C . ARG A 1 195 ? -13.893 12.238 13.419 1.00 97.12 195 ARG A C 1
ATOM 1489 O O . ARG A 1 195 ? -14.162 11.125 13.863 1.00 97.12 195 ARG A O 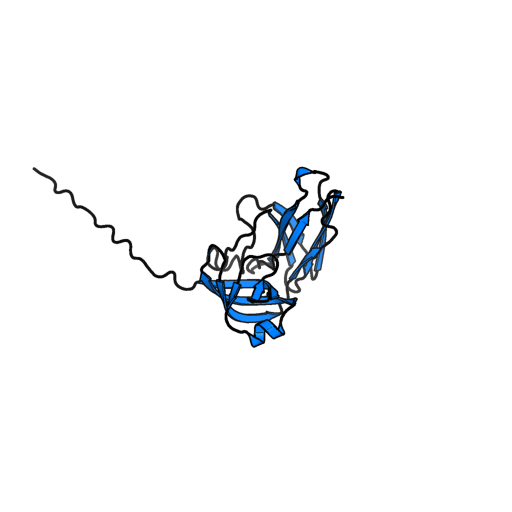1
ATOM 1496 N N . ALA A 1 196 ? -14.390 13.361 13.926 1.00 94.38 196 ALA A N 1
ATOM 1497 C CA . ALA A 1 196 ? -15.437 13.356 14.942 1.00 94.38 196 ALA A CA 1
ATOM 1498 C C . ALA A 1 196 ? -16.681 12.549 14.474 1.00 94.38 196 ALA A C 1
ATOM 1500 O O . ALA A 1 196 ? -16.852 12.374 13.261 1.00 94.38 196 ALA A O 1
ATOM 1501 N N . PRO A 1 197 ? -17.509 12.042 15.410 1.00 90.12 197 PRO A N 1
ATOM 1502 C CA . PRO A 1 197 ? -18.705 11.240 15.114 1.00 90.12 197 PRO A CA 1
ATOM 1503 C C . PRO A 1 197 ? -19.665 11.840 14.068 1.00 90.12 197 PRO A C 1
ATOM 1505 O O . PRO A 1 197 ? -19.783 13.081 13.987 1.00 90.12 197 PRO A O 1
#

Sequence (197 aa):
MRLPTLLAFLLVSCLPLAAQGTFLIGRLEHDGTDFRIACTRVVLRGMTPELQARLGEVVEIDGNTLAPWPAPVVEVVAVRRSTSEFQLGGDARIGRALRFRVSSPTADTYYFLLHVEDAFTPLDAILPGFLHGTFWLELQNVLVVSSGAFRGQWEVEKAIPNEPAFVGLTVFAQAAVGSPGAALLYLNSECATLRAP

Foldseek 3Di:
DDDDDDDDDPPPPPDPPPFDKAKAKAQWADPPDFIDGPPALETEDDPVVVSVVRHRATKIFTFTFPDQPDRTYTYTPDIDGDQKAWDWDWDLEAQTKIKIKIFHQAFFKKWKKKDLDFHWDGCCVVDPFAAHHTDTHDPPPIDGPDMDTDHGMDMDIDTHHNDPVQAQGKMKMWMWTDDVSGHTYTHYIDIDGHHYD